Protein AF-0000000072549089 (afdb_homodimer)

Sequence (358 aa):
MPKQRILPHIILGIMGASGQMVTGKQITDYVQRDLGEFWQVAHSQVYPELKRMTKEELITCHAVPGNEKEKQYAMTATGRQILDEWLSIPNEETPQQKNLFSIKMFFIREKDDPRIPGLLQSQIELVTKHLKHLDSRKVELFSTKESIQDNYGHYLILTRAIERNRAQLKWLEDTLAEMMPKQRILPHIILGIMGASGQMVTGKQITDYVQRDLGEFWQVAHSQVYPELKRMTKEELITCHAVPGNEKEKQYAMTATGRQILDEWLSIPNEETPQQKNLFSIKMFFIREKDDPRIPGLLQSQIELVTKHLKHLDSRKVELFSTKESIQDNYGHYLILTRAIERNRAQLKWLEDTLAEM

pLDDT: mean 91.32, std 7.77, range [35.06, 98.12]

Secondary structure (DSSP, 8-state):
------HHHHHHHHHHHH-S-EEHHHHHHHIIIIITTTB---HHHHHHHHHHHHHTTSEEEEEETTEEEEEEEEE-HHHHHHHHHHHHSPPSSPPPPB-HHHHHHHH---TT-THHHHHHHHHHHHHHHHHHHHHHHHHHH-SSHHHHHHTHHHHHHHHHHHHHHHHHHHHHHHHHHH-/------HHHHHHHHHHHH-S-EEHHHHHHHIIIIITTTB---HHHHHHHHHHHHHTTSEEEEEETTEEEEEEEEE-HHHHHHHHHHHHSPPSSPPPPB-HHHHHHHH---TT-TTHHHHHHHHHHHHHHHHHHHHHHHHHH-SSHHHHHHTHHHHHHHHHHHHHHHHHHHHHHHHHHH-

Nearest PDB structures (foldseek):
  5x11-assembly2_E  TM=8.652E-01  e=2.274E-12  Bacillus spizizenii str. W23
  5x11-assembly4_H  TM=8.616E-01  e=2.409E-12  Bacillus spizizenii str. W23
  5x11-assembly1_A  TM=8.626E-01  e=4.548E-12  Bacillus spizizenii str. W23
  5x11-assembly3_D  TM=8.418E-01  e=1.621E-11  Bacillus spizizenii str. W23
  6jyi-assembly1_A  TM=7.990E-01  e=2.216E-08  Bacillus cereus ATCC 14579

InterPro domains:
  IPR005149 Transcription regulator PadR, N-terminal [PF03551] (12-84)
  IPR018309 Transcription regulator PadR, C-terminal [PF10400] (98-178)
  IPR036388 Winged helix-like DNA-binding domain superfamily [G3DSA:1.10.10.10] (2-92)
  IPR036390 Winged helix DNA-binding domain superfamily [SSF46785] (8-178)

Structure (mmCIF, N/CA/C/O backbone):
data_AF-0000000072549089-model_v1
#
loop_
_entity.id
_entity.type
_entity.pdbx_description
1 polymer 'PadR family regulatory protein'
#
loop_
_atom_site.group_PDB
_atom_site.id
_atom_site.type_symbol
_atom_site.label_atom_id
_atom_site.label_alt_id
_atom_site.label_comp_id
_atom_site.label_asym_id
_atom_site.label_entity_id
_atom_site.label_seq_id
_atom_site.pdbx_PDB_ins_code
_atom_site.Cartn_x
_atom_site.Cartn_y
_atom_site.Cartn_z
_atom_site.occupancy
_atom_site.B_iso_or_equiv
_atom_site.auth_seq_id
_atom_site.auth_comp_id
_atom_site.auth_asym_id
_atom_site.auth_atom_id
_atom_site.pdbx_PDB_model_num
ATOM 1 N N . MET A 1 1 ? 2.408 11.062 -18.312 1 35.28 1 MET A N 1
ATOM 2 C CA . MET A 1 1 ? 2.709 12.156 -17.391 1 35.28 1 MET A CA 1
ATOM 3 C C . MET A 1 1 ? 3.623 11.688 -16.266 1 35.28 1 MET A C 1
ATOM 5 O O . MET A 1 1 ? 3.564 10.523 -15.852 1 35.28 1 MET A O 1
ATOM 9 N N . PRO A 1 2 ? 4.762 12.305 -16.203 1 47.75 2 PRO A N 1
ATOM 10 C CA . PRO A 1 2 ? 5.723 11.836 -15.203 1 47.75 2 PRO A CA 1
ATOM 11 C C . PRO A 1 2 ? 5.07 11.547 -13.852 1 47.75 2 PRO A C 1
ATOM 13 O O . PRO A 1 2 ? 4.066 12.172 -13.5 1 47.75 2 PRO A O 1
ATOM 16 N N . LYS A 1 3 ? 5.379 10.461 -13.359 1 58.5 3 LYS A N 1
ATOM 17 C CA . LYS A 1 3 ? 4.812 10.109 -12.055 1 58.5 3 LYS A CA 1
ATOM 18 C C . LYS A 1 3 ? 4.98 11.25 -11.062 1 58.5 3 LYS A C 1
ATOM 20 O O . LYS A 1 3 ? 6.074 11.805 -10.914 1 58.5 3 LYS A O 1
ATOM 25 N N . GLN A 1 4 ? 3.898 11.914 -10.75 1 71.19 4 GLN A N 1
ATOM 26 C CA . GLN A 1 4 ? 3.865 13.102 -9.898 1 71.19 4 GLN A CA 1
ATOM 27 C C . GLN A 1 4 ? 4.574 12.844 -8.57 1 71.19 4 GLN A C 1
ATOM 29 O O . GLN A 1 4 ? 4.402 11.781 -7.961 1 71.19 4 GLN A O 1
ATOM 34 N N . ARG A 1 5 ? 5.66 13.734 -8.344 1 86.69 5 ARG A N 1
ATOM 35 C CA . ARG A 1 5 ? 6.324 13.758 -7.047 1 86.69 5 ARG A CA 1
ATOM 36 C C . ARG A 1 5 ? 5.336 14.109 -5.938 1 86.69 5 ARG A C 1
ATOM 38 O O . ARG A 1 5 ? 4.832 15.234 -5.879 1 86.69 5 ARG A O 1
ATOM 45 N N . ILE A 1 6 ? 5.105 13.195 -5.07 1 92 6 ILE A N 1
ATOM 46 C CA . ILE A 1 6 ? 4.062 13.344 -4.062 1 92 6 ILE A CA 1
ATOM 47 C C . ILE A 1 6 ? 4.633 14.047 -2.832 1 92 6 ILE A C 1
ATOM 49 O O . ILE A 1 6 ? 3.926 14.805 -2.16 1 92 6 ILE A O 1
ATOM 53 N N . LEU A 1 7 ? 5.961 13.922 -2.59 1 94.94 7 LEU A N 1
ATOM 54 C CA . LEU A 1 7 ? 6.57 14.367 -1.34 1 94.94 7 LEU A CA 1
ATOM 55 C C . LEU A 1 7 ? 6.457 15.883 -1.19 1 94.94 7 LEU A C 1
ATOM 57 O O . LEU A 1 7 ? 6.168 16.391 -0.101 1 94.94 7 LEU A O 1
ATOM 61 N N . PRO A 1 8 ? 6.602 16.641 -2.264 1 96.5 8 PRO A N 1
ATOM 62 C CA . PRO A 1 8 ? 6.43 18.078 -2.115 1 96.5 8 PRO A CA 1
ATOM 63 C C . PRO A 1 8 ? 5.031 18.469 -1.637 1 96.5 8 PRO A C 1
ATOM 65 O O . PRO A 1 8 ? 4.879 19.391 -0.833 1 96.5 8 PRO A O 1
ATOM 68 N N . HIS A 1 9 ? 4.062 17.781 -2.111 1 96.12 9 HIS A N 1
ATOM 69 C CA . HIS A 1 9 ? 2.689 18.078 -1.712 1 96.12 9 HIS A CA 1
ATOM 70 C C . HIS A 1 9 ? 2.459 17.734 -0.245 1 96.12 9 HIS A C 1
ATOM 72 O O . HIS A 1 9 ? 1.761 18.453 0.467 1 96.12 9 HIS A O 1
ATOM 78 N N . ILE A 1 10 ? 3.092 16.688 0.168 1 95.19 10 ILE A N 1
ATOM 79 C CA . ILE A 1 10 ? 2.998 16.266 1.562 1 95.19 10 ILE A CA 1
ATOM 80 C C . ILE A 1 10 ? 3.654 17.312 2.461 1 95.19 10 ILE A C 1
ATOM 82 O O . ILE A 1 10 ? 3.068 17.734 3.461 1 95.19 10 ILE A O 1
ATOM 86 N N . ILE A 1 11 ? 4.777 17.719 2.053 1 96.38 11 ILE A N 1
ATOM 87 C CA . ILE A 1 11 ? 5.508 18.719 2.84 1 96.38 11 ILE A CA 1
ATOM 88 C C . ILE A 1 11 ? 4.723 20.016 2.893 1 96.38 11 ILE A C 1
ATOM 90 O O . ILE A 1 11 ? 4.59 20.625 3.957 1 96.38 11 ILE A O 1
ATOM 94 N N . LEU A 1 12 ? 4.203 20.438 1.777 1 96.75 12 LEU A N 1
ATOM 95 C CA . LEU A 1 12 ? 3.373 21.625 1.741 1 96.75 12 LEU A CA 1
ATOM 96 C C . LEU A 1 12 ? 2.148 21.469 2.637 1 96.75 12 LEU A C 1
ATOM 98 O O . LEU A 1 12 ? 1.758 22.406 3.334 1 96.75 12 LEU A O 1
ATOM 102 N N . GLY A 1 13 ? 1.574 20.312 2.562 1 95.25 13 GLY A N 1
ATOM 103 C CA . GLY A 1 13 ? 0.443 20.031 3.434 1 95.25 13 GLY A CA 1
ATOM 104 C C . GLY A 1 13 ? 0.775 20.172 4.906 1 95.25 13 GLY A C 1
ATOM 105 O O . GLY A 1 13 ? -0.001 20.75 5.672 1 95.25 13 GLY A O 1
ATOM 106 N N . ILE A 1 14 ? 1.918 19.656 5.285 1 94.12 14 ILE A N 1
ATOM 107 C CA . ILE A 1 14 ? 2.367 19.734 6.672 1 94.12 14 ILE A CA 1
ATOM 108 C C . ILE A 1 14 ? 2.566 21.188 7.07 1 94.12 14 ILE A C 1
ATOM 110 O O . ILE A 1 14 ? 2.135 21.609 8.148 1 94.12 14 ILE A O 1
ATOM 114 N N . MET A 1 15 ? 3.137 21.938 6.23 1 94.38 15 MET A N 1
ATOM 115 C CA . MET A 1 15 ? 3.357 23.359 6.512 1 94.38 15 MET A CA 1
ATOM 116 C C . MET A 1 15 ? 2.031 24.109 6.625 1 94.38 15 MET A C 1
ATOM 118 O O . MET A 1 15 ? 1.863 24.953 7.504 1 94.38 15 MET A O 1
ATOM 122 N N . GLY A 1 16 ? 1.146 23.766 5.754 1 89.81 16 GLY A N 1
ATOM 123 C CA . GLY A 1 16 ? -0.177 24.375 5.812 1 89.81 16 GLY A CA 1
ATOM 124 C C . GLY A 1 16 ? -0.916 24.062 7.102 1 89.81 16 GLY A C 1
ATOM 125 O O . GLY A 1 16 ? -1.584 24.938 7.664 1 89.81 16 GLY A O 1
ATOM 126 N N . ALA A 1 17 ? -0.752 22.922 7.555 1 85.69 17 ALA A N 1
ATOM 127 C CA . ALA A 1 17 ? -1.424 22.484 8.773 1 85.69 17 ALA A CA 1
ATOM 128 C C . ALA A 1 17 ? -0.792 23.141 10.008 1 85.69 17 ALA A C 1
ATOM 130 O O . ALA A 1 17 ? -1.474 23.375 11.008 1 85.69 17 ALA A O 1
ATOM 131 N N . SER A 1 18 ? 0.452 23.312 9.93 1 83.56 18 SER A N 1
ATOM 132 C CA . SER A 1 18 ? 1.162 23.891 11.055 1 83.56 18 SER A CA 1
ATOM 133 C C . SER A 1 18 ? 0.908 25.391 11.148 1 83.56 18 SER A C 1
ATOM 135 O O . SER A 1 18 ? 0.852 25.953 12.242 1 83.56 18 SER A O 1
ATOM 137 N N . GLY A 1 19 ? 0.733 26.031 10.039 1 77.25 19 GLY A N 1
ATOM 138 C CA . GLY A 1 19 ? 0.436 27.469 9.992 1 77.25 19 GLY A CA 1
ATOM 139 C C . GLY A 1 19 ? 1.624 28.328 10.352 1 77.25 19 GLY A C 1
ATOM 140 O O . GLY A 1 19 ? 1.476 29.547 10.555 1 77.25 19 GLY A O 1
ATOM 141 N N . GLN A 1 20 ? 2.719 27.766 10.641 1 82.38 20 GLN A N 1
ATOM 142 C CA . GLN A 1 20 ? 3.928 28.484 11.023 1 82.38 20 GLN A CA 1
ATOM 143 C C . GLN A 1 20 ? 5.156 27.922 10.312 1 82.38 20 GLN A C 1
ATOM 145 O O . GLN A 1 20 ? 5.043 26.969 9.539 1 82.38 20 GLN A O 1
ATOM 150 N N . MET A 1 21 ? 6.23 28.672 10.547 1 90.12 21 MET A N 1
ATOM 151 C CA . MET A 1 21 ? 7.504 28.125 10.078 1 90.12 21 MET A CA 1
ATOM 152 C C . MET A 1 21 ? 7.84 26.828 10.812 1 90.12 21 MET A C 1
ATOM 154 O O . MET A 1 21 ? 7.574 26.703 12.008 1 90.12 21 MET A O 1
ATOM 158 N N . VAL A 1 22 ? 8.289 25.891 9.984 1 94.31 22 VAL A N 1
ATOM 159 C CA . VAL A 1 22 ? 8.594 24.594 10.57 1 94.31 22 VAL A CA 1
ATOM 160 C C . VAL A 1 22 ? 10.023 24.188 10.203 1 94.31 22 VAL A C 1
ATOM 162 O O . VAL A 1 22 ? 10.516 24.531 9.133 1 94.31 22 VAL A O 1
ATOM 165 N N . THR A 1 23 ? 10.695 23.516 11.133 1 94.38 23 THR A N 1
ATOM 166 C CA . THR A 1 23 ? 12.039 23 10.852 1 94.38 23 THR A CA 1
ATOM 167 C C . THR A 1 23 ? 11.961 21.672 10.109 1 94.38 23 THR A C 1
ATOM 169 O O . THR A 1 23 ? 10.898 21.047 10.055 1 94.38 23 THR A O 1
ATOM 172 N N . GLY A 1 24 ? 13.086 21.281 9.5 1 93.69 24 GLY A N 1
ATOM 173 C CA . GLY A 1 24 ? 13.156 19.969 8.891 1 93.69 24 GLY A CA 1
ATOM 174 C C . GLY A 1 24 ? 12.828 18.844 9.852 1 93.69 24 GLY A C 1
ATOM 175 O O . GLY A 1 24 ? 12.141 17.891 9.484 1 93.69 24 GLY A O 1
ATOM 176 N N . LYS A 1 25 ? 13.289 18.969 11.039 1 93.44 25 LYS A N 1
ATOM 177 C CA . LYS A 1 25 ? 13.031 17.969 12.07 1 93.44 25 LYS A CA 1
ATOM 178 C C . LYS A 1 25 ? 11.539 17.891 12.375 1 93.44 25 LYS A C 1
ATOM 180 O O . LYS A 1 25 ? 10.992 16.781 12.508 1 93.44 25 LYS A O 1
ATOM 185 N N . GLN A 1 26 ? 10.914 18.984 12.516 1 93.44 26 GLN A N 1
ATOM 186 C CA . GLN A 1 26 ? 9.484 19.016 12.789 1 93.44 26 GLN A CA 1
ATOM 187 C C . GLN A 1 26 ? 8.695 18.359 11.664 1 93.44 26 GLN A C 1
ATOM 189 O O . GLN A 1 26 ? 7.73 17.625 11.906 1 93.44 26 GLN A O 1
ATOM 194 N N . ILE A 1 27 ? 9.102 18.625 10.461 1 94.56 27 ILE A N 1
ATOM 195 C CA . ILE A 1 27 ? 8.445 18.031 9.305 1 94.56 27 ILE A CA 1
ATOM 196 C C . ILE A 1 27 ? 8.625 16.516 9.328 1 94.56 27 ILE A C 1
ATOM 198 O O 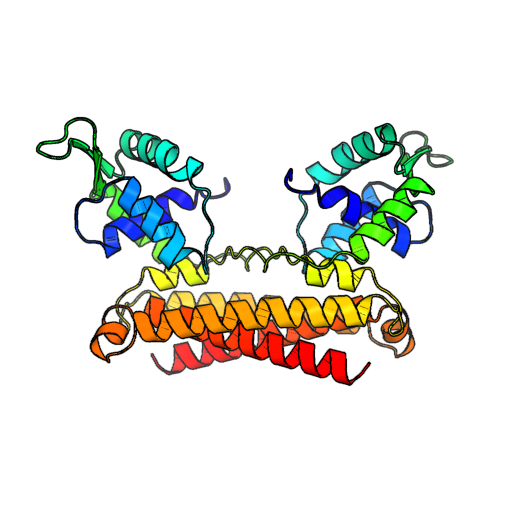. ILE A 1 27 ? 7.66 15.758 9.172 1 94.56 27 ILE A O 1
ATOM 202 N N . THR A 1 28 ? 9.797 16.078 9.586 1 93.88 28 THR A N 1
ATOM 203 C CA . THR A 1 28 ? 10.102 14.656 9.617 1 93.88 28 THR A CA 1
ATOM 204 C C . THR A 1 28 ? 9.32 13.969 10.734 1 93.88 28 THR A C 1
ATOM 206 O O . THR A 1 28 ? 8.766 12.883 10.531 1 93.88 28 THR A O 1
ATOM 209 N N . ASP A 1 29 ? 9.234 14.578 11.875 1 92.25 29 ASP A N 1
ATOM 210 C CA . ASP A 1 29 ? 8.492 14.023 13 1 92.25 29 ASP A CA 1
ATOM 211 C C . ASP A 1 29 ? 7.004 13.914 12.672 1 92.25 29 ASP A C 1
ATOM 213 O O . ASP A 1 29 ? 6.355 12.922 13.023 1 92.25 29 ASP A O 1
ATOM 217 N N . TYR A 1 30 ? 6.527 14.969 12.07 1 90.75 30 TYR A N 1
ATOM 218 C CA . TYR A 1 30 ? 5.117 14.977 11.695 1 90.75 30 TYR A CA 1
ATOM 219 C C . TYR A 1 30 ? 4.805 13.852 10.727 1 90.75 30 TYR A C 1
ATOM 221 O O . TYR A 1 30 ? 3.801 13.148 10.875 1 90.75 30 TYR A O 1
ATOM 229 N N . VAL A 1 31 ? 5.617 13.648 9.758 1 90.94 31 VAL A N 1
ATOM 230 C CA . VAL A 1 31 ? 5.441 12.602 8.758 1 90.94 31 VAL A CA 1
ATOM 231 C C . VAL A 1 31 ? 5.398 11.234 9.438 1 90.94 31 VAL A C 1
ATOM 233 O O . VAL A 1 31 ? 4.492 10.438 9.195 1 90.94 31 VAL A O 1
ATOM 236 N N . GLN A 1 32 ? 6.266 10.977 10.312 1 87.94 32 GLN A N 1
ATOM 237 C CA . GLN A 1 32 ? 6.395 9.664 10.945 1 87.94 32 GLN A CA 1
ATOM 238 C C . GLN A 1 32 ? 5.266 9.422 11.945 1 87.94 32 GLN A C 1
ATOM 240 O O . GLN A 1 32 ? 4.703 8.328 12 1 87.94 32 GLN A O 1
ATOM 245 N N . ARG A 1 33 ? 4.906 10.398 12.609 1 85.5 33 ARG A N 1
ATOM 246 C CA . ARG A 1 33 ? 3.957 10.227 13.711 1 85.5 33 ARG A CA 1
ATOM 247 C C . ARG A 1 33 ? 2.52 10.305 13.203 1 85.5 33 ARG A C 1
ATOM 249 O O . ARG A 1 33 ? 1.679 9.492 13.586 1 85.5 33 ARG A O 1
ATOM 256 N N . ASP A 1 34 ? 2.262 11.281 12.328 1 87.5 34 ASP A N 1
ATOM 257 C CA . ASP A 1 34 ? 0.872 11.594 12 1 87.5 34 ASP A CA 1
ATOM 258 C C . ASP A 1 34 ? 0.48 11 10.648 1 87.5 34 ASP A C 1
ATOM 260 O O . ASP A 1 34 ? -0.664 10.586 10.453 1 87.5 34 ASP A O 1
ATOM 264 N N . LEU A 1 35 ? 1.416 10.953 9.773 1 90.5 35 LEU A N 1
ATOM 265 C CA . LEU A 1 35 ? 1.062 10.539 8.422 1 90.5 35 LEU A CA 1
ATOM 266 C C . LEU A 1 35 ? 1.455 9.086 8.172 1 90.5 35 LEU A C 1
ATOM 268 O O . LEU A 1 35 ? 1.003 8.469 7.207 1 90.5 35 LEU A O 1
ATOM 272 N N . GLY A 1 36 ? 2.258 8.516 9.047 1 87.94 36 GLY A N 1
ATOM 273 C CA . GLY A 1 36 ? 2.852 7.203 8.852 1 87.94 36 GLY A CA 1
ATOM 274 C C . GLY A 1 36 ? 1.823 6.113 8.609 1 87.94 36 GLY A C 1
ATOM 275 O O . GLY A 1 36 ? 2.107 5.121 7.934 1 87.94 36 GLY A O 1
ATOM 276 N N . GLU A 1 37 ? 0.614 6.344 9.086 1 87.62 37 GLU A N 1
ATOM 277 C CA . GLU A 1 37 ? -0.439 5.344 8.938 1 87.62 37 GLU A CA 1
ATOM 278 C C . GLU A 1 37 ? -0.992 5.336 7.512 1 87.62 37 GLU A C 1
ATOM 280 O O . GLU A 1 37 ? -1.617 4.363 7.09 1 87.62 37 GLU A O 1
ATOM 285 N N . PHE A 1 38 ? -0.707 6.457 6.836 1 89.69 38 PHE A N 1
ATOM 286 C CA . PHE A 1 38 ? -1.366 6.605 5.543 1 89.69 38 PHE A CA 1
ATOM 287 C C . PHE A 1 38 ? -0.341 6.727 4.422 1 89.69 38 PHE A C 1
ATOM 289 O O . PHE A 1 38 ? -0.641 6.426 3.264 1 89.69 38 PHE A O 1
ATOM 296 N N . TRP A 1 39 ? 0.786 7.207 4.836 1 88.38 39 TRP A N 1
ATOM 297 C CA . TRP A 1 39 ? 1.856 7.414 3.867 1 88.38 39 TRP A CA 1
ATOM 298 C C . TRP A 1 39 ? 3.223 7.328 4.539 1 88.38 39 TRP A C 1
ATOM 300 O O . TRP A 1 39 ? 3.518 8.086 5.465 1 88.38 39 TRP A O 1
ATOM 310 N N . GLN A 1 40 ? 4.078 6.488 4.027 1 86.19 40 GLN A N 1
ATOM 311 C CA . GLN A 1 40 ? 5.402 6.348 4.625 1 86.19 40 GLN A CA 1
ATOM 312 C C . GLN A 1 40 ? 6.465 7.031 3.773 1 86.19 40 GLN A C 1
ATOM 314 O O . GLN A 1 40 ? 6.477 6.887 2.549 1 86.19 40 GLN A O 1
ATOM 319 N N . VAL A 1 41 ? 7.246 7.855 4.379 1 86.94 41 VAL A N 1
ATOM 320 C CA . VAL A 1 41 ? 8.359 8.555 3.752 1 86.94 41 VAL A CA 1
ATOM 321 C C . VAL A 1 41 ? 9.656 8.227 4.492 1 86.94 41 VAL A C 1
ATOM 323 O O . VAL A 1 41 ? 9.711 8.289 5.723 1 86.94 41 VAL A O 1
ATOM 326 N N . ALA A 1 42 ? 10.625 7.879 3.717 1 85.88 42 ALA A N 1
ATOM 327 C CA . ALA A 1 42 ? 11.922 7.66 4.348 1 85.88 42 ALA A CA 1
ATOM 328 C C . ALA A 1 42 ? 12.477 8.961 4.926 1 85.88 42 ALA A C 1
ATOM 330 O O . ALA A 1 42 ? 12.375 10.016 4.301 1 85.88 42 ALA A O 1
ATOM 331 N N . HIS A 1 43 ? 13.047 8.781 6.07 1 84.69 43 HIS A N 1
ATOM 332 C CA . HIS A 1 43 ? 13.617 9.93 6.762 1 84.69 43 HIS A CA 1
ATOM 333 C C . HIS A 1 43 ? 14.633 10.648 5.883 1 84.69 43 HIS A C 1
ATOM 335 O O . HIS A 1 43 ? 14.648 11.883 5.828 1 84.69 43 HIS A O 1
ATOM 341 N N . SER A 1 44 ? 15.367 9.992 5.164 1 90.25 44 SER A N 1
ATOM 342 C CA . SER A 1 44 ? 16.469 10.531 4.371 1 90.25 44 SER A CA 1
ATOM 343 C C . SER A 1 44 ? 15.945 11.305 3.16 1 90.25 44 SER A C 1
ATOM 345 O O . SER A 1 44 ? 16.703 12.039 2.521 1 90.25 44 SER A O 1
ATOM 347 N N . GLN A 1 45 ? 14.688 11.195 2.875 1 94 45 GLN A N 1
ATOM 348 C CA . GLN A 1 45 ? 14.148 11.773 1.647 1 94 45 GLN A CA 1
ATOM 349 C C . GLN A 1 45 ? 13.641 13.195 1.885 1 94 45 GLN A C 1
ATOM 351 O O . GLN A 1 45 ? 13.461 13.961 0.936 1 94 45 GLN A O 1
ATOM 356 N N . VAL A 1 46 ? 13.406 13.625 3.115 1 95.12 46 VAL A N 1
ATOM 357 C CA . VAL A 1 46 ? 12.734 14.883 3.428 1 95.12 46 VAL A CA 1
ATOM 358 C C . VAL A 1 46 ? 13.68 16.047 3.15 1 95.12 46 VAL A C 1
ATOM 360 O O . VAL A 1 46 ? 13.297 17.016 2.494 1 95.12 46 VAL A O 1
ATOM 363 N N . TYR A 1 47 ? 14.875 15.922 3.492 1 95.12 47 TYR A N 1
ATOM 364 C CA . TYR A 1 47 ? 15.781 17.062 3.434 1 95.12 47 TYR A CA 1
ATOM 365 C C . TYR A 1 47 ? 16.172 17.375 1.993 1 95.12 47 TYR A C 1
ATOM 367 O O . TYR A 1 47 ? 16.172 18.531 1.579 1 95.12 47 TYR A O 1
ATOM 375 N N . PRO A 1 48 ? 16.562 16.359 1.234 1 96.81 48 PRO A N 1
ATOM 376 C CA . PRO A 1 48 ? 16.812 16.656 -0.181 1 96.81 48 PRO A CA 1
ATOM 377 C C . PRO A 1 48 ? 15.594 17.281 -0.867 1 96.81 48 PRO A C 1
ATOM 379 O O . PRO A 1 48 ? 15.75 18.156 -1.72 1 96.81 48 PRO A O 1
ATOM 382 N N . GLU A 1 49 ? 14.445 16.875 -0.468 1 97.31 49 GLU A N 1
ATOM 383 C CA . GLU A 1 49 ? 13.242 17.453 -1.061 1 97.31 49 GLU A CA 1
ATOM 384 C C . GLU A 1 49 ? 13.055 18.906 -0.641 1 97.31 49 GLU A C 1
ATOM 386 O O . GLU A 1 49 ? 12.656 19.75 -1.45 1 97.31 49 GLU A O 1
ATOM 391 N N . LEU A 1 50 ? 13.367 19.156 0.594 1 96.94 50 LEU A N 1
ATOM 392 C CA . LEU A 1 50 ? 13.281 20.531 1.07 1 96.94 50 LEU A CA 1
ATOM 393 C C . LEU A 1 50 ? 14.227 21.438 0.285 1 96.94 50 LEU A C 1
ATOM 395 O O . LEU A 1 50 ? 13.852 22.547 -0.08 1 96.94 50 LEU A O 1
ATOM 399 N N . LYS A 1 51 ? 15.383 20.953 0.062 1 97 51 LYS A N 1
ATOM 400 C CA . LYS A 1 51 ? 16.359 21.719 -0.725 1 97 51 LYS A CA 1
ATOM 401 C C . LYS A 1 51 ? 15.836 21.984 -2.135 1 97 51 LYS A C 1
ATOM 403 O O . LYS A 1 51 ? 15.922 23.109 -2.635 1 97 51 LYS A O 1
ATOM 408 N N . ARG A 1 52 ? 15.312 20.953 -2.742 1 97.69 52 ARG A N 1
ATOM 409 C CA . ARG A 1 52 ? 14.766 21.078 -4.09 1 97.69 52 ARG A CA 1
ATOM 410 C C . ARG A 1 52 ? 13.602 22.062 -4.125 1 97.69 52 ARG A C 1
ATOM 412 O O . ARG A 1 52 ? 13.523 22.906 -5.012 1 97.69 52 ARG A O 1
ATOM 419 N N . MET A 1 53 ? 12.742 21.969 -3.182 1 97.94 53 MET A N 1
ATOM 420 C CA . MET A 1 53 ? 11.555 22.828 -3.113 1 97.94 53 MET A CA 1
ATOM 421 C C . MET A 1 53 ? 11.945 24.281 -2.916 1 97.94 53 MET A C 1
ATOM 423 O O . MET A 1 53 ? 11.273 25.188 -3.418 1 97.94 53 MET A O 1
ATOM 427 N N . THR A 1 54 ? 12.984 24.516 -2.146 1 97.88 54 THR A N 1
ATOM 428 C CA . THR A 1 54 ? 13.492 25.859 -1.95 1 97.88 54 THR A CA 1
ATOM 429 C C . THR A 1 54 ? 14.016 26.438 -3.264 1 97.88 54 THR A C 1
ATOM 431 O O . THR A 1 54 ? 13.719 27.594 -3.602 1 97.88 54 THR A O 1
ATOM 434 N N . LYS A 1 55 ? 14.711 25.578 -3.961 1 97.81 55 LYS A N 1
ATOM 435 C CA . LYS A 1 55 ? 15.227 26 -5.262 1 97.81 55 LYS A CA 1
ATOM 436 C C . LYS A 1 55 ? 14.086 26.297 -6.23 1 97.81 55 LYS A C 1
ATOM 438 O O . LYS A 1 55 ? 14.18 27.234 -7.035 1 97.81 55 LYS A O 1
ATOM 443 N N . GLU A 1 56 ? 13.023 25.531 -6.133 1 97.5 56 GLU A N 1
ATOM 444 C CA . GLU A 1 56 ? 11.859 25.703 -7 1 97.5 56 GLU A CA 1
ATOM 445 C C . GLU A 1 56 ? 10.961 26.828 -6.508 1 97.5 56 GLU A C 1
ATOM 447 O O . GLU A 1 56 ? 9.914 27.094 -7.098 1 97.5 56 GLU A O 1
ATOM 452 N N . GLU A 1 57 ? 11.273 27.438 -5.355 1 97.75 57 GLU A N 1
ATOM 453 C CA . GLU A 1 57 ? 10.609 28.594 -4.766 1 97.75 57 GLU A CA 1
ATOM 454 C C . GLU A 1 57 ? 9.203 28.234 -4.285 1 97.75 57 GLU A C 1
ATOM 456 O O . GLU A 1 57 ? 8.305 29.078 -4.32 1 97.75 57 GLU A O 1
ATOM 461 N N . LEU A 1 58 ? 9.016 27 -3.943 1 97.62 58 LEU A N 1
ATOM 462 C CA . LEU A 1 58 ? 7.758 26.578 -3.34 1 97.62 58 LEU A CA 1
ATOM 463 C C . LEU A 1 58 ? 7.727 26.922 -1.854 1 97.62 58 LEU A C 1
ATOM 465 O O . LEU A 1 58 ? 6.652 27.094 -1.277 1 97.62 58 LEU A O 1
ATOM 469 N N . ILE A 1 59 ? 8.938 26.938 -1.283 1 98.06 59 ILE A N 1
ATOM 470 C CA . ILE A 1 59 ? 9.109 27.281 0.124 1 98.06 59 ILE A CA 1
ATOM 471 C C . ILE A 1 59 ? 10.312 28.203 0.284 1 98.06 59 ILE A C 1
ATOM 473 O O . ILE A 1 59 ? 11.148 28.312 -0.621 1 98.06 59 ILE A O 1
ATOM 477 N N . THR A 1 60 ? 10.352 28.922 1.391 1 97.19 60 THR A N 1
ATOM 478 C CA . THR A 1 60 ? 11.508 29.734 1.757 1 97.19 60 THR A CA 1
A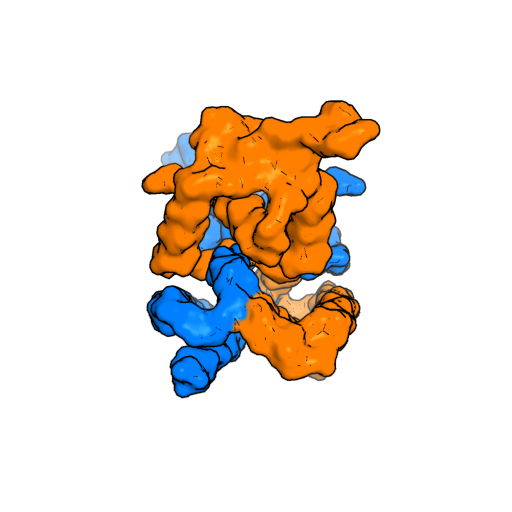TOM 479 C C . THR A 1 60 ? 12.273 29.078 2.906 1 97.19 60 THR A C 1
ATOM 481 O O . THR A 1 60 ? 11.703 28.328 3.697 1 97.19 60 THR A O 1
ATOM 484 N N . CYS A 1 61 ? 13.516 29.266 2.924 1 96.19 61 CYS A N 1
ATOM 485 C CA . CYS A 1 61 ? 14.398 28.719 3.951 1 96.19 61 CYS A CA 1
ATOM 486 C C . CYS A 1 61 ? 15.102 29.844 4.711 1 96.19 61 CYS A C 1
ATOM 488 O O . CYS A 1 61 ? 15.68 30.75 4.105 1 96.19 61 CYS A O 1
ATOM 490 N N . HIS A 1 62 ? 14.961 29.781 5.996 1 94.31 62 HIS A N 1
ATOM 491 C CA . HIS A 1 62 ? 15.57 30.797 6.859 1 94.31 62 HIS A CA 1
ATOM 492 C C . HIS A 1 62 ? 16.312 30.141 8.023 1 94.31 62 HIS A C 1
ATOM 494 O O . HIS A 1 62 ? 15.969 29.031 8.445 1 94.31 62 HIS A O 1
ATOM 500 N N . ALA A 1 63 ? 17.312 30.844 8.5 1 91.81 63 ALA A N 1
ATOM 501 C CA . ALA A 1 63 ? 17.984 30.375 9.719 1 91.81 63 ALA A CA 1
ATOM 502 C C . ALA A 1 63 ? 17.109 30.609 10.945 1 91.81 63 ALA A C 1
ATOM 504 O O . ALA A 1 63 ? 16.406 31.625 11.031 1 91.81 63 ALA A O 1
ATOM 505 N N . VAL A 1 64 ? 17.156 29.625 11.844 1 87.31 64 VAL A N 1
ATOM 506 C CA . VAL A 1 64 ? 16.438 29.797 13.102 1 87.31 64 VAL A CA 1
ATOM 507 C C . VAL A 1 64 ? 17.125 30.859 13.961 1 87.31 64 VAL A C 1
ATOM 509 O O . VAL A 1 64 ? 18.344 30.812 14.133 1 87.31 64 VAL A O 1
ATOM 512 N N . PRO A 1 65 ? 16.312 31.797 14.398 1 85.25 65 PRO A N 1
ATOM 513 C CA . PRO A 1 65 ? 16.953 32.812 15.266 1 85.25 65 PRO A CA 1
ATOM 514 C C . PRO A 1 65 ? 17.688 32.188 16.438 1 85.25 65 PRO A C 1
ATOM 516 O O . PRO A 1 65 ? 17.109 31.359 17.172 1 85.25 65 PRO A O 1
ATOM 519 N N . GLY A 1 66 ? 18.969 32.5 16.641 1 88.75 66 GLY A N 1
ATOM 520 C CA . GLY A 1 66 ? 19.766 32 17.766 1 88.75 66 GLY A CA 1
ATOM 521 C C . GLY A 1 66 ? 20.469 30.703 17.453 1 88.75 66 GLY A C 1
ATOM 522 O O . GLY A 1 66 ? 21.281 30.219 18.266 1 88.75 66 GLY A O 1
ATOM 523 N N . ASN A 1 67 ? 20.031 30.094 16.422 1 86.06 67 ASN A N 1
ATOM 524 C CA . ASN A 1 67 ? 20.688 28.875 15.945 1 86.06 67 ASN A CA 1
ATOM 525 C C . ASN A 1 67 ? 20.859 28.891 14.43 1 86.06 67 ASN A C 1
ATOM 527 O O . ASN A 1 67 ? 20.031 28.344 13.703 1 86.06 67 ASN A O 1
ATOM 531 N N . GLU A 1 68 ? 22 29.375 14.023 1 82.69 68 GLU A N 1
ATOM 532 C CA . GLU A 1 68 ? 22.219 29.594 12.594 1 82.69 68 GLU A CA 1
ATOM 533 C C . GLU A 1 68 ? 22.344 28.281 11.836 1 82.69 68 GLU A C 1
ATOM 535 O O . GLU A 1 68 ? 22.125 28.234 10.625 1 82.69 68 GLU A O 1
ATOM 540 N N . LYS A 1 69 ? 22.547 27.266 12.508 1 87.06 69 LYS A N 1
ATOM 541 C CA . LYS A 1 69 ? 22.75 25.984 11.859 1 87.06 69 LYS A CA 1
ATOM 542 C C . LYS A 1 69 ? 21.422 25.297 11.555 1 87.06 69 LYS A C 1
ATOM 544 O O . LYS A 1 69 ? 21.312 24.484 10.633 1 87.06 69 LYS A O 1
ATOM 549 N N . GLU A 1 70 ? 20.422 25.75 12.383 1 89.75 70 GLU A N 1
ATOM 550 C CA . GLU A 1 70 ? 19.109 25.156 12.164 1 89.75 70 GLU A CA 1
ATOM 551 C C . GLU A 1 70 ? 18.281 25.984 11.188 1 89.75 70 GLU A C 1
ATOM 553 O O . GLU A 1 70 ? 18.297 27.219 11.242 1 89.75 70 GLU A O 1
ATOM 558 N N . LYS A 1 71 ? 17.656 25.281 10.25 1 94.06 71 LYS A N 1
ATOM 559 C CA . LYS A 1 71 ? 16.859 25.953 9.227 1 94.06 71 LYS A CA 1
ATOM 560 C C . LYS A 1 71 ? 15.367 25.797 9.484 1 94.06 71 LYS A C 1
ATOM 562 O O . LYS A 1 71 ? 14.93 24.781 10.031 1 94.06 71 LYS A O 1
ATOM 567 N N . GLN A 1 72 ? 14.672 26.797 9.164 1 96.06 72 GLN A N 1
ATOM 568 C CA . GLN A 1 72 ? 13.211 26.766 9.18 1 96.06 72 GLN A CA 1
ATOM 569 C C . GLN A 1 72 ? 12.641 27.141 7.816 1 96.06 72 GLN A C 1
ATOM 571 O O . GLN A 1 72 ? 13.281 27.859 7.043 1 96.06 72 GLN A O 1
ATOM 576 N N . TYR A 1 73 ? 11.422 26.672 7.613 1 97.19 73 TYR A N 1
ATOM 577 C CA . TYR A 1 73 ? 10.836 26.797 6.281 1 97.19 73 TYR A CA 1
ATOM 578 C C . TYR A 1 73 ? 9.422 27.359 6.355 1 97.19 73 TYR A C 1
ATOM 580 O O . TYR A 1 73 ? 8.703 27.125 7.328 1 97.19 73 TYR A O 1
ATOM 588 N N . ALA A 1 74 ? 9.109 28.125 5.32 1 95.88 74 ALA A N 1
ATOM 589 C CA . ALA A 1 74 ? 7.762 28.656 5.168 1 95.88 74 ALA A CA 1
ATOM 590 C C . ALA A 1 74 ? 7.254 28.453 3.742 1 95.88 74 ALA A C 1
ATOM 592 O O . ALA A 1 74 ? 8.016 28.578 2.781 1 95.88 74 ALA A O 1
ATOM 593 N N . MET A 1 75 ? 5.988 28.172 3.68 1 96.5 75 MET A N 1
ATOM 594 C CA . MET A 1 75 ? 5.359 28 2.373 1 96.5 75 MET A CA 1
ATOM 595 C C . MET A 1 75 ? 5.188 29.328 1.663 1 96.5 75 MET A C 1
ATOM 597 O O . MET A 1 75 ? 4.797 30.328 2.283 1 96.5 75 MET A O 1
ATOM 601 N N . THR A 1 76 ? 5.488 29.391 0.354 1 97.12 76 THR A N 1
ATOM 602 C CA . THR A 1 76 ? 5.258 30.578 -0.451 1 97.12 76 THR A CA 1
ATOM 603 C C . THR A 1 76 ? 3.846 30.594 -1.024 1 97.12 76 THR A C 1
ATOM 605 O O . THR A 1 76 ? 3.094 29.625 -0.845 1 97.12 76 THR A O 1
ATOM 608 N N . ALA A 1 77 ? 3.492 31.719 -1.711 1 96.75 77 ALA A N 1
ATOM 609 C CA . ALA A 1 77 ? 2.209 31.797 -2.402 1 96.75 77 ALA A CA 1
ATOM 610 C C . ALA A 1 77 ? 2.109 30.734 -3.498 1 96.75 77 ALA A C 1
ATOM 612 O O . ALA A 1 77 ? 1.047 30.141 -3.705 1 96.75 77 ALA A O 1
ATOM 613 N N . THR A 1 78 ? 3.201 30.547 -4.129 1 97.44 78 THR A N 1
ATOM 614 C CA . THR A 1 78 ? 3.246 29.516 -5.168 1 97.44 78 THR A CA 1
ATOM 615 C C . THR A 1 78 ? 3.027 28.141 -4.574 1 97.44 78 THR A C 1
ATOM 617 O O . THR A 1 78 ? 2.275 27.328 -5.125 1 97.44 78 THR A O 1
ATOM 620 N N . GLY A 1 79 ? 3.701 27.812 -3.449 1 97.19 79 GLY A N 1
ATOM 621 C CA . GLY A 1 79 ? 3.494 26.547 -2.756 1 97.19 79 GLY A CA 1
ATOM 622 C C . GLY A 1 79 ? 2.049 26.312 -2.363 1 97.19 79 GLY A C 1
ATOM 623 O O . GLY A 1 79 ? 1.529 25.203 -2.518 1 97.19 79 GLY A O 1
ATOM 624 N N . ARG A 1 80 ? 1.441 27.391 -1.927 1 96.06 80 ARG A N 1
ATOM 625 C CA . ARG A 1 80 ? 0.042 27.297 -1.522 1 96.06 80 ARG A CA 1
ATOM 626 C C . ARG A 1 80 ? -0.854 26.969 -2.713 1 96.06 80 ARG A C 1
ATOM 628 O O . ARG A 1 80 ? -1.751 26.141 -2.611 1 96.06 80 ARG A O 1
ATOM 635 N N . GLN A 1 81 ? -0.581 27.594 -3.811 1 96.56 81 GLN A N 1
ATOM 636 C CA . GLN A 1 81 ? -1.364 27.344 -5.016 1 96.56 81 GLN A CA 1
ATOM 637 C C . GLN A 1 81 ? -1.23 25.891 -5.473 1 96.56 81 GLN A C 1
ATOM 639 O O . GLN A 1 81 ? -2.225 25.25 -5.824 1 96.56 81 GLN A O 1
ATOM 644 N N . ILE A 1 82 ? -0.076 25.422 -5.391 1 95.88 82 ILE A N 1
ATOM 645 C CA . ILE A 1 82 ? 0.204 24.062 -5.816 1 95.88 82 ILE A CA 1
ATOM 646 C C . ILE A 1 82 ? -0.498 23.078 -4.883 1 95.88 82 ILE A C 1
ATOM 648 O O . ILE A 1 82 ? -1.098 22.094 -5.34 1 95.88 82 ILE A O 1
ATOM 652 N N . LEU A 1 83 ? -0.423 23.328 -3.627 1 94.94 83 LEU A N 1
ATOM 653 C CA . LEU A 1 83 ? -1.089 22.469 -2.652 1 94.94 83 LEU A CA 1
ATOM 654 C C . LEU A 1 83 ? -2.596 22.453 -2.893 1 94.94 83 LEU A C 1
ATOM 656 O O . LEU A 1 83 ? -3.201 21.375 -2.934 1 94.94 83 LEU A O 1
ATOM 660 N N . ASP A 1 84 ? -3.158 23.625 -3.074 1 93.75 84 ASP A 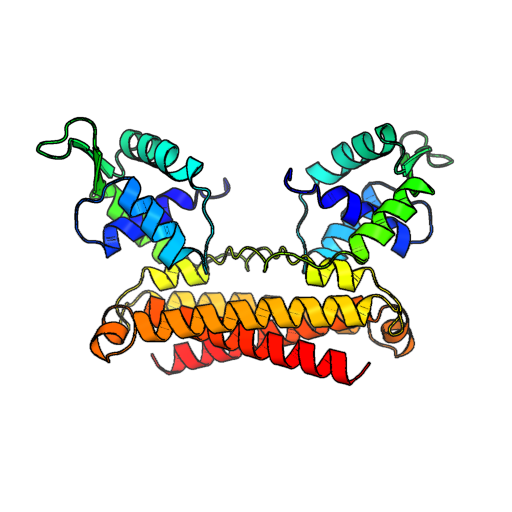N 1
ATOM 661 C CA . ASP A 1 84 ? -4.602 23.734 -3.271 1 93.75 84 ASP A CA 1
ATOM 662 C C . ASP A 1 84 ? -5.039 23 -4.539 1 93.75 84 ASP A C 1
ATOM 664 O O . ASP A 1 84 ? -6.051 22.297 -4.535 1 93.75 84 ASP A O 1
ATOM 668 N N . GLU A 1 85 ? -4.262 23.172 -5.551 1 93.94 85 GLU A N 1
ATOM 669 C CA . GLU A 1 85 ? -4.555 22.469 -6.801 1 93.94 85 GLU A CA 1
ATOM 670 C C . GLU A 1 85 ? -4.477 20.953 -6.625 1 93.94 85 GLU A C 1
ATOM 672 O O . GLU A 1 85 ? -5.352 20.234 -7.098 1 93.94 85 GLU A O 1
ATOM 677 N N . TRP A 1 86 ? -3.475 20.516 -5.973 1 94.06 86 TRP A N 1
ATOM 678 C CA . TRP A 1 86 ? -3.262 19.078 -5.762 1 94.06 86 TRP A CA 1
ATOM 679 C C . TRP A 1 86 ? -4.406 18.469 -4.957 1 94.06 86 TRP A C 1
ATOM 681 O O . TRP A 1 86 ? -4.875 17.375 -5.266 1 94.06 86 TRP A O 1
ATOM 691 N N . LEU A 1 87 ? -4.867 19.188 -3.951 1 93.12 87 LEU A N 1
ATOM 692 C CA . LEU A 1 87 ? -5.93 18.703 -3.08 1 93.12 87 LEU A CA 1
ATOM 693 C C . LEU A 1 87 ? -7.258 18.641 -3.828 1 93.12 87 LEU A C 1
ATOM 695 O O . LEU A 1 87 ? -8.164 17.906 -3.418 1 93.12 87 LEU A O 1
ATOM 699 N N . SER A 1 88 ? -7.352 19.328 -4.926 1 90.62 88 SER A N 1
ATOM 700 C CA . SER A 1 88 ? -8.617 19.391 -5.66 1 90.62 88 SER A CA 1
ATOM 701 C C . SER A 1 88 ? -8.656 18.359 -6.781 1 90.62 88 SER A C 1
ATOM 703 O O . SER A 1 88 ? -9.727 18.078 -7.332 1 90.62 88 SER A O 1
ATOM 705 N N . ILE A 1 89 ? -7.562 17.828 -7.148 1 89.31 89 ILE A N 1
ATOM 706 C CA . ILE A 1 89 ? -7.484 16.875 -8.258 1 89.31 89 ILE A CA 1
ATOM 707 C C . ILE A 1 89 ? -7.812 15.477 -7.754 1 89.31 89 ILE A C 1
ATOM 709 O O . ILE A 1 89 ? -7.133 14.953 -6.867 1 89.31 89 ILE A O 1
ATOM 713 N N . PRO A 1 90 ? -8.805 14.883 -8.289 1 87.75 90 PRO A N 1
ATOM 714 C CA . PRO A 1 90 ? -9.133 13.508 -7.898 1 87.75 90 PRO A CA 1
ATOM 715 C C . PRO A 1 90 ? -8.031 12.516 -8.242 1 87.75 90 PRO A C 1
ATOM 717 O O . PRO A 1 90 ? -7.262 12.742 -9.18 1 87.75 90 PRO A O 1
ATOM 720 N N . ASN A 1 91 ? -7.977 11.445 -7.414 1 88.31 91 ASN A N 1
ATOM 721 C CA . ASN A 1 91 ? -7.02 10.383 -7.715 1 88.31 91 ASN A CA 1
ATOM 722 C C . ASN A 1 91 ? -7.418 9.609 -8.969 1 88.31 91 ASN A C 1
ATOM 724 O O . ASN A 1 91 ? -8.602 9.492 -9.281 1 88.31 91 ASN A O 1
ATOM 728 N N . GLU A 1 92 ? -6.434 9.07 -9.625 1 84.75 92 GLU A N 1
ATOM 729 C CA . GLU A 1 92 ? -6.703 8.367 -10.875 1 84.75 92 GLU A CA 1
ATOM 730 C C . GLU A 1 92 ? -6.711 6.855 -10.672 1 84.75 92 GLU A C 1
ATOM 732 O O . GLU A 1 92 ? -7.25 6.117 -11.5 1 84.75 92 GLU A O 1
ATOM 737 N N . GLU A 1 93 ? -6.125 6.445 -9.617 1 82.88 93 GLU A N 1
ATOM 738 C CA . GLU A 1 93 ? -6.023 5.008 -9.383 1 82.88 93 GLU A CA 1
ATOM 739 C C . GLU A 1 93 ? -6.129 4.684 -7.895 1 82.88 93 GLU A C 1
ATOM 741 O O . GLU A 1 93 ? -5.875 5.547 -7.047 1 82.88 93 GLU A O 1
ATOM 746 N N . THR A 1 94 ? -6.535 3.463 -7.664 1 79.94 94 THR A N 1
ATOM 747 C CA . THR A 1 94 ? -6.512 2.98 -6.289 1 79.94 94 THR A CA 1
ATOM 748 C C . THR A 1 94 ? -5.078 2.734 -5.824 1 79.94 94 THR A C 1
ATOM 750 O O . THR A 1 94 ? -4.168 2.596 -6.648 1 79.94 94 THR A O 1
ATOM 753 N N . PRO A 1 95 ? -4.934 2.719 -4.559 1 76.25 95 PRO A N 1
ATOM 754 C CA . PRO A 1 95 ? -3.578 2.527 -4.039 1 76.25 95 PRO A CA 1
ATOM 755 C C . PRO A 1 95 ? -2.945 1.22 -4.512 1 76.25 95 PRO A C 1
ATOM 757 O O . PRO A 1 95 ? -3.646 0.221 -4.691 1 76.25 95 PRO A O 1
ATOM 760 N N . GLN A 1 96 ? -1.65 1.347 -4.758 1 73.88 96 GLN A N 1
ATOM 761 C CA . GLN A 1 96 ? -0.877 0.148 -5.062 1 73.88 96 GLN A CA 1
ATOM 762 C C . GLN A 1 96 ? -0.788 -0.773 -3.85 1 73.88 96 GLN A C 1
ATOM 764 O O . GLN A 1 96 ? -0.517 -0.318 -2.738 1 73.88 96 GLN A O 1
ATOM 769 N N . GLN A 1 97 ? -1.113 -1.983 -4.148 1 7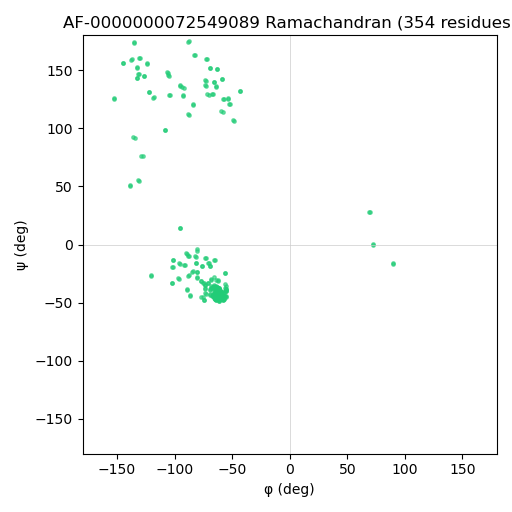5.62 97 GLN A N 1
ATOM 770 C CA . GLN A 1 97 ? -1.117 -2.941 -3.047 1 75.62 97 GLN A CA 1
ATOM 771 C C . GLN A 1 97 ? 0.23 -3.65 -2.928 1 75.62 97 GLN A C 1
ATOM 773 O O . GLN A 1 97 ? 0.829 -4.027 -3.938 1 75.62 97 GLN A O 1
ATOM 778 N N . LYS A 1 98 ? 0.85 -3.68 -1.783 1 83.56 98 LYS A N 1
ATOM 779 C CA . LYS A 1 98 ? 2.01 -4.484 -1.412 1 83.56 98 LYS A CA 1
ATOM 780 C C . LYS A 1 98 ? 1.751 -5.262 -0.124 1 83.56 98 LYS A C 1
ATOM 782 O O . LYS A 1 98 ? 2.24 -4.887 0.943 1 83.56 98 LYS A O 1
ATOM 787 N N . ASN A 1 99 ? 1.012 -6.262 -0.26 1 89.88 99 ASN A N 1
ATOM 788 C CA . ASN A 1 99 ? 0.58 -7.055 0.886 1 89.88 99 ASN A CA 1
ATOM 789 C C . ASN A 1 99 ? 1.276 -8.414 0.922 1 89.88 99 ASN A C 1
ATOM 791 O O . ASN A 1 99 ? 0.837 -9.359 0.266 1 89.88 99 ASN A O 1
ATOM 795 N N . LEU A 1 100 ? 2.318 -8.5 1.726 1 91.12 100 LEU A N 1
ATOM 796 C CA . LEU A 1 100 ? 3.127 -9.711 1.795 1 91.12 100 LEU A CA 1
ATOM 797 C C . LEU A 1 100 ? 2.297 -10.891 2.291 1 91.12 100 LEU A C 1
ATOM 799 O O . LEU A 1 100 ? 2.475 -12.016 1.825 1 91.12 100 LEU A O 1
ATOM 803 N N . PHE A 1 101 ? 1.456 -10.68 3.232 1 92.94 101 PHE A N 1
ATOM 804 C CA . PHE A 1 101 ? 0.599 -11.75 3.742 1 92.94 101 PHE A CA 1
ATOM 805 C C . PHE A 1 101 ? -0.246 -12.344 2.623 1 92.94 101 PHE A C 1
ATOM 807 O O . PHE A 1 101 ? -0.304 -13.562 2.467 1 92.94 101 PHE A O 1
ATOM 814 N N . SER A 1 102 ? -0.863 -11.5 1.853 1 93 102 SER A N 1
ATOM 815 C CA . SER A 1 102 ? -1.729 -11.945 0.768 1 93 102 SER A CA 1
ATOM 816 C C . SER A 1 102 ? -0.945 -12.734 -0.274 1 93 102 SER A C 1
ATOM 818 O O . SER A 1 102 ? -1.423 -13.758 -0.776 1 93 102 SER A O 1
ATOM 820 N N . ILE A 1 103 ? 0.244 -12.297 -0.548 1 92.69 103 ILE A N 1
ATOM 821 C CA . ILE A 1 103 ? 1.039 -12.961 -1.574 1 92.69 103 ILE A CA 1
ATOM 822 C C . ILE A 1 103 ? 1.453 -14.344 -1.086 1 92.69 103 ILE A C 1
ATOM 824 O O . ILE A 1 103 ? 1.453 -15.305 -1.858 1 92.69 103 ILE A O 1
ATOM 828 N N . LYS A 1 104 ? 1.861 -14.438 0.15 1 93.44 104 LYS A N 1
ATOM 829 C CA . LYS A 1 104 ? 2.217 -15.742 0.702 1 93.44 104 LYS A CA 1
ATOM 830 C C . LYS A 1 104 ? 1.022 -16.688 0.685 1 93.44 104 LYS A C 1
ATOM 832 O O . LYS A 1 104 ? 1.147 -17.844 0.278 1 93.44 104 LYS A O 1
ATOM 837 N N . MET A 1 105 ? -0.119 -16.203 1.059 1 92.75 105 MET A N 1
ATOM 838 C CA . MET A 1 105 ? -1.331 -17.016 1.022 1 92.75 105 MET A CA 1
ATOM 839 C C . MET A 1 105 ? -1.662 -17.422 -0.406 1 92.75 105 MET A C 1
ATOM 841 O O . MET A 1 105 ? -2.092 -18.562 -0.64 1 92.75 105 MET A O 1
ATOM 845 N N . PHE A 1 106 ? -1.441 -16.562 -1.327 1 93.38 106 PHE A N 1
ATOM 846 C CA . PHE A 1 106 ? -1.71 -16.812 -2.738 1 93.38 106 PHE A CA 1
ATOM 847 C C . PHE A 1 106 ? -0.98 -18.062 -3.211 1 93.38 106 PHE A C 1
ATOM 849 O O . PHE A 1 106 ? -1.539 -18.875 -3.957 1 93.38 106 PHE A O 1
ATOM 856 N N . PHE A 1 107 ? 0.208 -18.25 -2.73 1 92.75 107 PHE A N 1
ATOM 857 C CA . PHE A 1 107 ? 1.046 -19.328 -3.24 1 92.75 107 PHE A CA 1
ATOM 858 C C . PHE A 1 107 ? 0.818 -20.609 -2.447 1 92.75 107 PHE A C 1
ATOM 860 O O . PHE A 1 107 ? 1.367 -21.656 -2.785 1 92.75 107 PHE A O 1
ATOM 867 N N . ILE A 1 108 ? 0.071 -20.516 -1.405 1 87.69 108 ILE A N 1
ATOM 868 C CA . ILE A 1 108 ? -0.314 -21.719 -0.674 1 87.69 108 ILE A CA 1
ATOM 869 C C . ILE A 1 108 ? -1.595 -22.297 -1.271 1 87.69 108 ILE A C 1
ATOM 871 O O . ILE A 1 108 ? -2.662 -21.688 -1.182 1 87.69 108 ILE A O 1
ATOM 875 N N . ARG A 1 109 ? -1.587 -23.391 -1.875 1 82.56 109 ARG A N 1
ATOM 876 C CA . ARG A 1 109 ? -2.66 -23.922 -2.711 1 82.56 109 ARG A CA 1
ATOM 877 C C . ARG A 1 109 ? -3.645 -24.734 -1.886 1 82.56 109 ARG A C 1
ATOM 879 O O . ARG A 1 109 ? -4.859 -24.641 -2.078 1 82.56 109 ARG A O 1
ATOM 886 N N . GLU A 1 110 ? -3.141 -25.5 -0.934 1 84.69 110 GLU A N 1
ATOM 887 C CA . GLU A 1 110 ? -3.994 -26.453 -0.231 1 84.69 110 GLU A CA 1
ATOM 888 C C . GLU A 1 110 ? -4.52 -25.859 1.074 1 84.69 110 GLU A C 1
ATOM 890 O O . GLU A 1 110 ? -3.764 -25.266 1.844 1 84.69 110 GLU A O 1
ATOM 895 N N . LYS A 1 111 ? -5.746 -26.078 1.308 1 85.31 111 LYS A N 1
ATOM 896 C CA . LYS A 1 111 ? -6.395 -25.578 2.516 1 85.31 111 LYS A CA 1
ATOM 897 C C . LYS A 1 111 ? -5.762 -26.172 3.77 1 85.31 111 LYS A C 1
ATOM 899 O O . LYS A 1 111 ? -5.707 -25.531 4.812 1 85.31 111 LYS A O 1
ATOM 904 N N . ASP A 1 112 ? -5.277 -27.406 3.594 1 86.94 112 ASP A N 1
ATOM 905 C CA . ASP A 1 112 ? -4.758 -28.094 4.766 1 86.94 112 ASP A CA 1
ATOM 906 C C . ASP A 1 112 ? -3.248 -27.922 4.891 1 86.94 112 ASP A C 1
ATOM 908 O O . ASP A 1 112 ? -2.596 -28.625 5.668 1 86.94 112 ASP A O 1
ATOM 912 N N . ASP A 1 113 ? -2.713 -27 4.16 1 89.81 113 ASP A N 1
ATOM 913 C CA . ASP A 1 113 ? -1.286 -26.719 4.281 1 89.81 113 ASP A CA 1
ATOM 914 C C . ASP A 1 113 ? -0.916 -26.359 5.715 1 89.81 113 ASP A C 1
ATOM 916 O O . ASP A 1 113 ? -1.533 -25.484 6.32 1 89.81 113 ASP A O 1
ATOM 920 N N . PRO A 1 114 ? 0.031 -27.062 6.258 1 90.62 114 PRO A N 1
ATOM 921 C CA . PRO A 1 114 ? 0.368 -26.891 7.676 1 90.62 114 PRO A CA 1
ATOM 922 C C . PRO A 1 114 ? 0.938 -25.516 7.98 1 90.62 114 PRO A C 1
ATOM 924 O O . PRO A 1 114 ? 1.036 -25.125 9.148 1 90.62 114 PRO A O 1
ATOM 927 N N . ARG A 1 115 ? 1.327 -24.734 7.047 1 88.75 115 ARG A N 1
ATOM 928 C CA . ARG A 1 115 ? 1.914 -23.406 7.254 1 88.75 115 ARG A CA 1
ATOM 929 C C . ARG A 1 115 ? 0.834 -22.359 7.504 1 88.75 115 ARG A C 1
ATOM 931 O O . ARG A 1 115 ? 1.104 -21.312 8.086 1 88.75 115 ARG A O 1
ATOM 938 N N . ILE A 1 116 ? -0.388 -22.562 7.078 1 90.12 116 ILE A N 1
ATOM 939 C CA . ILE A 1 116 ? -1.448 -21.562 7.031 1 90.12 116 ILE A CA 1
ATOM 940 C C . ILE A 1 116 ? -1.805 -21.109 8.445 1 90.12 116 ILE A C 1
ATOM 942 O O . ILE A 1 116 ? -1.855 -19.906 8.734 1 90.12 116 ILE A O 1
ATOM 946 N N . PRO A 1 117 ? -2.002 -22.031 9.398 1 92.44 117 PRO A N 1
ATOM 947 C CA . PRO A 1 117 ? -2.4 -21.594 10.734 1 92.44 117 PRO A CA 1
ATOM 948 C C . PRO A 1 117 ? -1.365 -20.672 11.383 1 92.44 117 PRO A C 1
ATOM 950 O O . PRO A 1 117 ? -1.727 -19.672 12.016 1 92.44 117 PRO A O 1
ATOM 953 N N . GLY A 1 118 ? -0.135 -21.031 11.234 1 92.44 118 GLY A N 1
ATOM 954 C CA . GLY A 1 118 ? 0.917 -20.188 11.789 1 92.44 118 GLY A CA 1
ATOM 955 C C . GLY A 1 118 ? 0.971 -18.797 11.172 1 92.44 118 GLY A C 1
ATOM 956 O O . GLY A 1 118 ? 1.177 -17.812 11.875 1 92.44 118 GLY A O 1
ATOM 957 N N . LEU A 1 119 ? 0.802 -18.734 9.875 1 93.31 119 LEU A N 1
ATOM 958 C CA . LEU A 1 119 ? 0.784 -17.453 9.172 1 93.31 119 LEU A CA 1
ATOM 959 C C . LEU A 1 119 ? -0.402 -16.609 9.617 1 93.31 119 LEU A C 1
ATOM 961 O O . LEU A 1 119 ? -0.259 -15.398 9.844 1 93.31 119 LEU A O 1
ATOM 965 N N . LEU A 1 120 ? -1.577 -17.25 9.766 1 94.56 120 LEU A N 1
ATOM 966 C CA . LEU A 1 120 ? -2.775 -16.547 10.219 1 94.56 120 LEU A CA 1
ATOM 967 C C . LEU A 1 120 ? -2.598 -16.016 11.641 1 94.56 120 LEU A C 1
ATOM 969 O O . LEU A 1 120 ? -2.922 -14.867 11.922 1 94.56 120 LEU A O 1
ATOM 973 N N . GLN A 1 121 ? -2.072 -16.844 12.492 1 95.88 121 GLN A N 1
ATOM 974 C CA . GLN A 1 121 ? -1.885 -16.453 13.891 1 95.88 121 GLN A CA 1
ATOM 975 C C . GLN A 1 121 ? -0.929 -15.266 14 1 95.88 121 GLN A C 1
ATOM 977 O O . GLN A 1 121 ? -1.176 -14.336 14.773 1 95.88 121 GLN A O 1
ATOM 982 N N . SER A 1 122 ? 0.121 -15.336 13.281 1 95.94 122 SER A N 1
ATOM 983 C CA . SER A 1 122 ? 1.09 -14.25 13.297 1 95.94 122 SER A CA 1
ATOM 984 C C . SER A 1 122 ? 0.477 -12.961 12.758 1 95.94 122 SER A C 1
ATOM 986 O O . SER A 1 122 ? 0.72 -11.875 13.297 1 95.94 122 SER A O 1
ATOM 988 N N . GLN A 1 123 ? -0.281 -13.062 11.695 1 95.31 123 GLN A N 1
ATOM 989 C CA . GLN A 1 123 ? -0.953 -11.891 11.133 1 95.31 123 GLN A CA 1
ATOM 990 C C . GLN A 1 123 ? -1.964 -11.312 12.117 1 95.31 123 GLN A C 1
ATOM 992 O O . GLN A 1 123 ? -2.105 -10.094 12.227 1 95.31 123 GLN A O 1
ATOM 997 N N . ILE A 1 124 ? -2.621 -12.18 12.852 1 97.25 124 ILE A N 1
ATOM 998 C CA . ILE A 1 124 ? -3.566 -11.75 13.875 1 97.25 124 ILE A CA 1
ATOM 999 C C . ILE A 1 124 ? -2.838 -10.922 14.93 1 97.25 124 ILE A C 1
ATOM 1001 O O . ILE A 1 124 ? -3.309 -9.859 15.328 1 97.25 124 ILE A O 1
ATOM 1005 N N . GLU A 1 125 ? -1.715 -11.359 15.312 1 97.25 125 GLU A N 1
ATOM 1006 C CA . GLU A 1 125 ? -0.935 -10.648 16.312 1 97.25 125 GLU A CA 1
ATOM 1007 C C . GLU A 1 125 ? -0.491 -9.281 15.805 1 97.25 125 GLU A C 1
ATOM 1009 O O . GLU A 1 125 ? -0.571 -8.289 16.531 1 97.25 125 GLU A O 1
ATOM 1014 N N . LEU A 1 126 ? -0.074 -9.281 14.594 1 95.94 126 LEU A N 1
ATOM 1015 C CA . LEU A 1 126 ? 0.39 -8.039 13.992 1 95.94 126 LEU A CA 1
ATOM 1016 C C . LEU A 1 126 ? -0.75 -7.031 13.875 1 95.94 126 LEU A C 1
ATOM 1018 O O . LEU A 1 126 ? -0.598 -5.867 14.25 1 95.94 126 LEU A O 1
ATOM 1022 N N . VAL A 1 127 ? -1.891 -7.465 13.383 1 96.31 127 VAL A N 1
ATOM 1023 C CA . VAL A 1 127 ? -3.035 -6.582 13.18 1 96.31 127 VAL A CA 1
ATOM 1024 C C . VAL A 1 127 ? -3.584 -6.121 14.523 1 96.31 127 VAL A C 1
ATOM 1026 O O . VAL A 1 127 ? -3.996 -4.969 14.672 1 96.31 127 VAL A O 1
ATOM 1029 N N . THR A 1 128 ? -3.543 -7.051 15.5 1 97.69 128 THR A N 1
ATOM 1030 C CA . THR A 1 128 ? -4 -6.695 16.844 1 97.69 128 THR A CA 1
ATOM 1031 C C . THR A 1 128 ? -3.143 -5.578 17.422 1 97.69 128 THR A C 1
ATOM 1033 O O . THR A 1 128 ? -3.666 -4.598 17.953 1 97.69 128 THR A O 1
ATOM 1036 N N . LYS A 1 129 ? -1.86 -5.766 17.266 1 96.75 129 LYS A N 1
ATOM 1037 C CA . LYS A 1 129 ? -0.933 -4.75 17.75 1 96.75 129 LYS A CA 1
ATOM 1038 C C . LYS A 1 129 ? -1.146 -3.418 17.047 1 96.75 129 LYS A C 1
ATOM 1040 O O . LYS A 1 129 ? -1.166 -2.363 17.672 1 96.75 129 LYS A O 1
ATOM 1045 N N . HIS A 1 130 ? -1.355 -3.447 15.781 1 94.75 130 HIS A N 1
ATOM 1046 C CA . HIS A 1 130 ? -1.573 -2.246 14.984 1 94.75 130 HIS A CA 1
ATOM 1047 C C . HIS A 1 130 ? -2.881 -1.562 15.359 1 94.75 130 HIS A C 1
ATOM 1049 O O . HIS A 1 130 ? -2.936 -0.335 15.477 1 94.75 130 HIS A O 1
ATOM 1055 N N . LEU A 1 131 ? -3.934 -2.346 15.547 1 96.19 131 LEU A N 1
ATOM 1056 C CA . LEU A 1 131 ? -5.234 -1.818 15.938 1 96.19 131 LEU A CA 1
ATOM 1057 C C . LEU A 1 131 ? -5.148 -1.106 17.281 1 96.19 131 LEU A C 1
ATOM 1059 O O . LEU A 1 131 ? -5.738 -0.039 17.469 1 96.19 131 LEU A O 1
ATOM 1063 N N . LYS A 1 132 ? -4.391 -1.701 18.203 1 97 132 LYS A N 1
ATOM 1064 C CA . LYS A 1 132 ? -4.191 -1.071 19.5 1 97 132 LYS A CA 1
ATOM 1065 C C . LYS A 1 132 ? -3.514 0.289 19.359 1 97 132 LYS A C 1
ATOM 1067 O O . LYS A 1 132 ? -3.895 1.252 20.031 1 97 132 LYS A O 1
ATOM 1072 N N . HIS A 1 133 ? -2.561 0.29 18.5 1 95.12 133 HIS A N 1
ATOM 1073 C CA . HIS A 1 133 ? -1.874 1.548 18.219 1 95.12 133 HIS A CA 1
ATOM 1074 C C . HIS A 1 133 ? -2.828 2.586 17.641 1 95.12 133 HIS A C 1
ATOM 1076 O O . HIS A 1 133 ? -2.867 3.729 18.109 1 95.12 133 HIS A O 1
ATOM 1082 N N . LEU A 1 134 ? -3.648 2.248 16.688 1 95.5 134 LEU A N 1
ATOM 1083 C CA . LEU A 1 134 ? -4.598 3.156 16.047 1 95.5 134 LEU A CA 1
ATOM 1084 C C . LEU A 1 134 ? -5.617 3.67 17.062 1 95.5 134 LEU A C 1
ATOM 1086 O O . LEU A 1 134 ? -5.949 4.859 17.062 1 95.5 134 LEU A O 1
ATOM 1090 N N . ASP A 1 135 ? -6.055 2.812 17.875 1 96.38 135 ASP A N 1
ATOM 1091 C CA . ASP A 1 135 ? -7.016 3.195 18.906 1 96.38 135 ASP A CA 1
ATOM 1092 C C . ASP A 1 135 ? -6.41 4.207 19.875 1 96.38 135 ASP A C 1
ATOM 1094 O O . ASP A 1 135 ? -7.066 5.18 20.266 1 96.38 135 ASP A O 1
ATOM 1098 N N . SER A 1 136 ? -5.203 3.941 20.266 1 96.31 136 SER A N 1
ATOM 1099 C CA . SER A 1 136 ? -4.512 4.871 21.156 1 96.31 136 SER A CA 1
ATOM 1100 C C . SER A 1 136 ? -4.352 6.242 20.5 1 96.31 136 SER A C 1
ATOM 1102 O O . SER A 1 136 ? -4.496 7.27 21.156 1 96.31 136 SER A O 1
ATOM 1104 N N . ARG A 1 137 ? -4.055 6.266 19.219 1 94.44 137 ARG A N 1
ATOM 1105 C CA . ARG A 1 137 ? -3.93 7.52 18.484 1 94.44 137 ARG A CA 1
ATOM 1106 C C . ARG A 1 137 ? -5.254 8.273 18.453 1 94.44 137 ARG A C 1
ATOM 1108 O O . ARG A 1 137 ? -5.285 9.492 18.625 1 94.44 137 ARG A O 1
ATOM 1115 N N . LYS A 1 138 ? -6.324 7.598 18.219 1 95.75 138 LYS A N 1
ATOM 1116 C CA . LYS A 1 138 ? -7.641 8.227 18.172 1 95.75 138 LYS A CA 1
ATOM 1117 C C . LYS A 1 138 ? -7.969 8.906 19.5 1 95.75 138 LYS A C 1
ATOM 1119 O O . LYS A 1 138 ? -8.469 10.031 19.531 1 95.75 138 LYS A O 1
ATOM 1124 N N . VAL A 1 139 ? -7.645 8.242 20.609 1 95.5 139 VAL A N 1
ATOM 1125 C CA . VAL A 1 139 ? -7.898 8.781 21.938 1 95.5 139 VAL A CA 1
ATOM 1126 C C . VAL A 1 139 ? -7.02 10.008 22.172 1 95.5 139 VAL A C 1
ATOM 1128 O O . VAL A 1 139 ? -7.488 11.016 22.703 1 95.5 139 VAL A O 1
ATOM 1131 N N . GLU A 1 140 ? -5.812 9.875 21.797 1 94 140 GLU A N 1
ATOM 1132 C CA . GLU A 1 140 ? -4.855 10.961 22 1 94 140 GLU A CA 1
ATOM 1133 C C . GLU A 1 140 ? -5.227 12.195 21.172 1 94 140 GLU A C 1
ATOM 1135 O O . GLU A 1 140 ? -5.152 13.32 21.672 1 94 140 GLU A O 1
ATOM 1140 N N . LEU A 1 141 ? -5.695 12.055 19.984 1 92.5 141 LEU A N 1
ATOM 1141 C CA . LEU A 1 141 ? -5.855 13.164 19.047 1 92.5 141 LEU A CA 1
ATOM 1142 C C . LEU A 1 141 ? -7.281 13.695 19.062 1 92.5 141 LEU A C 1
ATOM 1144 O O . LEU A 1 141 ? -7.512 14.875 18.797 1 92.5 141 LEU A O 1
ATOM 1148 N N . PHE A 1 142 ? -8.211 12.836 19.375 1 93.88 142 PHE A N 1
ATOM 1149 C CA . PHE A 1 142 ? -9.609 13.203 19.172 1 93.88 142 PHE A CA 1
ATOM 1150 C C . PHE A 1 142 ? -10.438 12.906 20.422 1 93.88 142 PHE A C 1
ATOM 1152 O O . PHE A 1 142 ? -11.492 12.281 20.328 1 93.88 142 PHE A O 1
ATOM 1159 N N . SER A 1 143 ? -9.977 13.453 21.516 1 92.25 143 SER A N 1
ATOM 1160 C CA . SER A 1 143 ? -10.641 13.25 22.797 1 92.25 143 SER A CA 1
ATOM 1161 C C . SER A 1 143 ? -11.734 14.289 23.031 1 92.25 143 SER A C 1
ATOM 1163 O O . SER A 1 143 ? -12.555 14.141 23.953 1 92.25 143 SER A O 1
ATOM 1165 N N . THR A 1 144 ? -11.875 15.391 22.188 1 93.31 144 THR A N 1
ATOM 1166 C CA . THR A 1 144 ? -12.883 16.438 22.328 1 93.31 144 THR A CA 1
ATOM 1167 C C . THR A 1 144 ? -13.586 16.688 21 1 93.31 144 THR A C 1
ATOM 1169 O O . THR A 1 144 ? -13.062 16.359 19.938 1 93.31 144 THR A O 1
ATOM 1172 N N . LYS A 1 145 ? -14.711 17.266 21.062 1 91.5 145 LYS A N 1
ATOM 1173 C CA . LYS A 1 145 ? -15.453 17.641 19.859 1 91.5 145 LYS A CA 1
ATOM 1174 C C . LYS A 1 145 ? -14.68 18.656 19.031 1 91.5 145 LYS A C 1
ATOM 1176 O O . LYS A 1 145 ? -14.719 18.625 17.797 1 91.5 145 LYS A O 1
ATOM 1181 N N . GLU A 1 146 ? -14.039 19.516 19.719 1 90.62 146 GLU A N 1
ATOM 1182 C CA . GLU A 1 146 ? -13.266 20.562 19.062 1 90.62 146 GLU A CA 1
ATOM 1183 C C . GLU A 1 146 ? -12.117 19.969 18.25 1 90.62 146 GLU A C 1
ATOM 1185 O O . GLU A 1 146 ? -11.867 20.375 17.109 1 90.62 146 GLU A O 1
ATOM 1190 N N . SER A 1 147 ? -11.43 18.953 18.828 1 90 147 SER A N 1
ATOM 1191 C CA . SER A 1 147 ? -10.32 18.328 18.125 1 90 147 SER A CA 1
ATOM 1192 C C . SER A 1 147 ? -10.797 17.594 16.875 1 90 147 SER A C 1
ATOM 1194 O O . SER A 1 147 ? -10.07 17.547 15.867 1 90 147 SER A O 1
ATOM 1196 N N . ILE A 1 148 ? -11.969 17.156 16.906 1 90.19 148 ILE A N 1
ATOM 1197 C CA . ILE A 1 148 ? -12.539 16.469 15.758 1 90.19 148 ILE A CA 1
ATOM 1198 C C . ILE A 1 148 ? -12.93 17.5 14.695 1 90.19 148 ILE A C 1
ATOM 1200 O O . ILE A 1 148 ? -12.57 17.344 13.523 1 90.19 148 ILE A O 1
ATOM 1204 N N . GLN A 1 149 ? -13.562 18.562 15.102 1 87.31 149 GLN A N 1
ATOM 1205 C CA . GLN A 1 149 ? -14.047 19.578 14.164 1 87.31 149 GLN A CA 1
ATOM 1206 C C . GLN A 1 149 ? -12.891 20.281 13.461 1 87.31 149 GLN A C 1
ATOM 1208 O O . GLN A 1 149 ? -12.977 20.578 12.273 1 87.31 149 GLN A O 1
ATOM 1213 N N . ASP A 1 150 ? -11.836 20.453 14.18 1 86.75 150 ASP A N 1
ATOM 1214 C CA . ASP A 1 150 ? -10.703 21.219 13.656 1 86.75 150 ASP A CA 1
ATOM 1215 C C . ASP A 1 150 ? -9.828 20.359 12.75 1 86.75 150 ASP A C 1
ATOM 1217 O O . ASP A 1 150 ? -8.992 20.875 12.008 1 86.75 150 ASP A O 1
ATOM 1221 N N . ASN A 1 151 ? -10.008 19.047 12.828 1 88.75 151 ASN A N 1
ATOM 1222 C CA . ASN A 1 151 ? -9.227 18.078 12.062 1 88.75 151 ASN A CA 1
ATOM 1223 C C . ASN A 1 151 ? -10.094 16.953 11.516 1 88.75 151 ASN A C 1
ATOM 1225 O O . ASN A 1 151 ? -9.766 15.773 11.68 1 88.75 151 ASN A O 1
ATOM 1229 N N . TYR A 1 152 ? -11.109 17.391 10.906 1 88.75 152 TYR A N 1
ATOM 1230 C CA . TYR A 1 152 ? -12.156 16.438 10.523 1 88.75 152 TYR A CA 1
ATOM 1231 C C . TYR A 1 152 ? -11.625 15.414 9.531 1 88.75 152 TYR A C 1
ATOM 1233 O O . TYR A 1 152 ? -11.906 14.219 9.664 1 88.75 152 TYR A O 1
ATOM 1241 N N . GLY A 1 153 ? -10.906 15.867 8.508 1 90.5 153 GLY A N 1
ATOM 1242 C CA . GLY A 1 153 ? -10.344 14.938 7.535 1 90.5 153 GLY A CA 1
ATOM 1243 C C . GLY A 1 153 ? -9.484 13.859 8.172 1 90.5 153 GLY A C 1
ATOM 1244 O O . GLY A 1 153 ? -9.594 12.688 7.82 1 90.5 153 GLY A O 1
ATOM 1245 N N . HIS A 1 154 ? -8.617 14.289 9.094 1 91.88 154 HIS A N 1
ATOM 1246 C CA . HIS A 1 154 ? -7.773 13.344 9.82 1 91.88 154 HIS A CA 1
ATOM 1247 C C . HIS A 1 154 ? -8.617 12.352 10.617 1 91.88 154 HIS A C 1
ATOM 1249 O O . HIS A 1 154 ? -8.344 11.148 10.602 1 91.88 154 HIS A O 1
ATOM 1255 N N . TYR A 1 155 ? -9.602 12.867 11.305 1 93.12 155 TYR A N 1
ATOM 1256 C CA . TYR A 1 155 ? -10.508 12.023 12.078 1 93.12 155 TYR A CA 1
ATOM 1257 C C . TYR A 1 155 ? -11.164 10.969 11.195 1 93.12 155 TYR A C 1
ATOM 1259 O O . TYR A 1 155 ? -11.211 9.789 11.547 1 93.12 155 TYR A O 1
ATOM 1267 N N . LEU A 1 156 ? -11.594 11.406 10.062 1 92.19 156 LEU A N 1
ATOM 1268 C CA . LEU A 1 156 ? -12.297 10.531 9.125 1 92.19 156 LEU A CA 1
ATOM 1269 C C . LEU A 1 156 ? -11.398 9.383 8.68 1 92.19 156 LEU A C 1
ATOM 1271 O O . LEU A 1 156 ? -11.797 8.219 8.742 1 92.19 156 LEU A O 1
ATOM 1275 N N . ILE A 1 157 ? -10.258 9.648 8.305 1 93.5 157 ILE A N 1
ATOM 1276 C CA . ILE A 1 157 ? -9.414 8.609 7.727 1 93.5 157 ILE A CA 1
ATOM 1277 C C . ILE A 1 157 ? -8.859 7.723 8.836 1 93.5 157 ILE A C 1
ATOM 1279 O O . ILE A 1 157 ? -8.617 6.531 8.625 1 93.5 157 ILE A O 1
ATOM 1283 N N . LEU A 1 158 ? -8.617 8.25 10.031 1 94.56 158 LEU A N 1
ATOM 1284 C CA . LEU A 1 158 ? -8.188 7.422 11.156 1 94.56 158 LEU A CA 1
ATOM 1285 C C . LEU A 1 158 ? -9.273 6.43 11.547 1 94.56 158 LEU A C 1
ATOM 1287 O O . LEU A 1 158 ? -8.992 5.254 11.789 1 94.56 158 LEU A O 1
ATOM 1291 N N . THR A 1 159 ? -10.477 6.902 11.609 1 93.75 159 THR A N 1
ATOM 1292 C CA . THR A 1 159 ? -11.586 6.012 11.938 1 93.75 159 THR A CA 1
ATOM 1293 C C . THR A 1 159 ? -11.758 4.945 10.859 1 93.75 159 THR A C 1
ATOM 1295 O O . THR A 1 159 ? -12.062 3.789 11.172 1 93.75 159 THR A O 1
ATOM 1298 N N . ARG A 1 160 ? -11.578 5.305 9.641 1 93.5 160 ARG A N 1
ATOM 1299 C CA . ARG A 1 160 ? -11.617 4.332 8.555 1 93.5 160 ARG A CA 1
ATOM 1300 C C . ARG A 1 160 ? -10.523 3.281 8.727 1 93.5 160 ARG A C 1
ATOM 1302 O O . ARG A 1 160 ? -10.758 2.092 8.5 1 93.5 160 ARG A O 1
ATOM 1309 N N . ALA A 1 161 ? -9.32 3.729 9.062 1 94.69 161 ALA A N 1
ATOM 1310 C CA . ALA A 1 161 ? -8.211 2.809 9.289 1 94.69 161 ALA A CA 1
ATOM 1311 C C . ALA A 1 161 ? -8.531 1.823 10.406 1 94.69 161 ALA A C 1
ATOM 1313 O O . ALA A 1 161 ? -8.242 0.629 10.297 1 94.69 161 ALA A O 1
ATOM 1314 N N . ILE A 1 162 ? -9.133 2.314 11.414 1 96.25 162 ILE A N 1
ATOM 1315 C CA . ILE A 1 162 ? -9.508 1.477 12.547 1 96.25 162 ILE A CA 1
ATOM 1316 C C . ILE A 1 162 ? -10.539 0.442 12.102 1 96.25 162 ILE A C 1
ATOM 1318 O O . ILE A 1 162 ? -10.391 -0.75 12.383 1 96.25 162 ILE A O 1
ATOM 1322 N N . GLU A 1 163 ? -11.523 0.876 11.398 1 95.69 163 GLU A N 1
ATOM 1323 C CA . GLU A 1 163 ? -12.562 -0.034 10.922 1 95.69 163 GLU A CA 1
ATOM 1324 C C . GLU A 1 163 ? -11.977 -1.091 9.992 1 95.69 163 GLU A C 1
ATOM 1326 O O . GLU A 1 163 ? -12.367 -2.26 10.047 1 95.69 163 GLU A O 1
ATOM 1331 N N . ARG A 1 164 ? -11.148 -0.695 9.125 1 93.62 164 ARG A N 1
ATOM 1332 C CA . ARG A 1 164 ? -10.523 -1.615 8.18 1 93.62 164 ARG A CA 1
ATOM 1333 C C . ARG A 1 164 ? -9.734 -2.697 8.906 1 93.62 164 ARG A C 1
ATOM 1335 O O . ARG A 1 164 ? -9.828 -3.879 8.57 1 93.62 164 ARG A O 1
ATOM 1342 N N . ASN A 1 165 ? -8.969 -2.291 9.867 1 95.19 165 ASN A N 1
ATOM 1343 C CA . ASN A 1 165 ? -8.148 -3.256 10.594 1 95.19 165 ASN A CA 1
ATOM 1344 C C . ASN A 1 165 ? -9 -4.152 11.484 1 95.19 165 ASN A C 1
ATOM 1346 O O . ASN A 1 165 ? -8.688 -5.328 11.672 1 95.19 165 ASN A O 1
ATOM 1350 N N . ARG A 1 166 ? -10.062 -3.646 12.016 1 96.88 166 ARG A N 1
ATOM 1351 C CA . ARG A 1 166 ? -10.992 -4.48 12.781 1 96.88 166 ARG A CA 1
ATOM 1352 C C . ARG A 1 166 ? -11.617 -5.551 11.891 1 96.88 166 ARG A C 1
ATOM 1354 O O . ARG A 1 166 ? -11.734 -6.707 12.297 1 96.88 166 ARG A O 1
ATOM 1361 N N . ALA A 1 167 ? -12.031 -5.137 10.766 1 95.81 167 ALA A N 1
ATOM 1362 C CA . ALA A 1 167 ? -12.609 -6.086 9.82 1 95.81 167 ALA A CA 1
ATOM 1363 C C . ALA A 1 167 ? -11.578 -7.141 9.406 1 95.81 167 ALA A C 1
ATOM 1365 O O . ALA A 1 167 ? -11.914 -8.32 9.273 1 95.81 167 ALA A O 1
ATOM 1366 N N . GLN A 1 168 ? -10.367 -6.734 9.156 1 94.94 168 GLN A N 1
ATOM 1367 C CA . GLN A 1 168 ? -9.305 -7.672 8.82 1 94.94 168 GLN A CA 1
ATOM 1368 C C . GLN A 1 168 ? -9.078 -8.672 9.953 1 94.94 168 GLN A C 1
ATOM 1370 O O . GLN A 1 168 ? -8.922 -9.867 9.703 1 94.94 168 GLN A O 1
ATOM 1375 N N . LEU A 1 169 ? -9 -8.148 11.172 1 96.69 169 LEU A N 1
ATOM 1376 C CA . LEU A 1 169 ? -8.797 -9.008 12.336 1 96.69 169 LEU A CA 1
ATOM 1377 C C . LEU A 1 169 ? -9.898 -10.062 12.43 1 96.69 169 LEU A C 1
ATOM 1379 O O . LEU A 1 169 ? -9.609 -11.25 12.609 1 96.69 169 LEU A O 1
ATOM 1383 N N . LYS A 1 170 ? -11.086 -9.609 12.281 1 97.25 170 LYS A N 1
ATOM 1384 C CA . LYS A 1 170 ? -12.219 -10.531 12.328 1 97.25 170 LYS A CA 1
ATOM 1385 C C . LYS A 1 170 ? -12.102 -11.594 11.234 1 97.25 170 LYS A C 1
ATOM 1387 O O . LYS A 1 170 ? -12.336 -12.773 11.477 1 97.25 170 LYS A O 1
ATOM 1392 N N . TRP A 1 171 ? -11.805 -11.195 10.047 1 95.81 171 TRP A N 1
ATOM 1393 C CA . TRP A 1 171 ? -11.641 -12.109 8.922 1 95.81 171 TRP A CA 1
ATOM 1394 C C . TRP A 1 171 ? -10.555 -13.141 9.211 1 95.81 171 TRP A C 1
ATOM 1396 O O . TRP A 1 171 ? -10.734 -14.328 8.961 1 95.81 171 TRP A O 1
ATOM 1406 N N . LEU A 1 172 ? -9.438 -12.711 9.734 1 96.19 172 LEU A N 1
ATOM 1407 C CA . LEU A 1 172 ? -8.328 -13.594 10.07 1 96.19 172 LEU A CA 1
ATOM 1408 C C . LEU A 1 172 ? -8.742 -14.609 11.133 1 96.19 172 LEU A C 1
ATOM 1410 O O . LEU A 1 172 ? -8.461 -15.805 10.992 1 96.19 172 LEU A O 1
ATOM 1414 N N . GLU A 1 173 ? -9.367 -14.133 12.141 1 97.19 173 GLU A N 1
ATOM 1415 C CA . GLU A 1 173 ? -9.812 -14.992 13.234 1 97.19 173 GLU A CA 1
ATOM 1416 C C . GLU A 1 173 ? -10.836 -16.016 12.742 1 97.19 173 GLU A C 1
ATOM 1418 O O . GLU A 1 173 ? -10.766 -17.188 13.102 1 97.19 173 GLU A O 1
ATOM 1423 N N . ASP A 1 174 ? -11.805 -15.562 11.914 1 95.94 174 ASP A N 1
ATOM 1424 C CA . ASP A 1 174 ? -12.797 -16.469 11.344 1 95.94 174 ASP A CA 1
ATOM 1425 C C . ASP A 1 174 ? -12.141 -17.531 10.469 1 95.94 174 ASP A C 1
ATOM 1427 O O . ASP A 1 174 ? -12.516 -18.703 10.516 1 95.94 174 ASP A O 1
ATOM 1431 N N . THR A 1 175 ? -11.234 -17.109 9.656 1 93.38 175 THR A N 1
ATOM 1432 C CA . THR A 1 175 ? -10.531 -18.016 8.758 1 93.38 175 THR A CA 1
ATOM 1433 C C . THR A 1 175 ? -9.758 -19.078 9.555 1 93.38 175 THR A C 1
ATOM 1435 O O . THR A 1 175 ? -9.797 -20.266 9.227 1 93.38 175 THR A O 1
ATOM 1438 N N . LEU A 1 176 ? -9.055 -18.641 10.594 1 93.75 176 LEU A N 1
ATOM 1439 C CA . LEU A 1 176 ? -8.297 -19.547 11.438 1 93.75 176 LEU A CA 1
ATOM 1440 C C . LEU A 1 176 ? -9.227 -20.547 12.125 1 93.75 176 LEU A C 1
ATOM 1442 O O . LEU A 1 176 ? -8.898 -21.734 12.227 1 93.75 176 LEU A O 1
ATOM 1446 N N . ALA A 1 177 ? -10.367 -20.125 12.523 1 93.75 177 ALA A N 1
ATOM 1447 C CA . ALA A 1 177 ? -11.336 -20.969 13.234 1 93.75 177 ALA A CA 1
ATOM 1448 C C . ALA A 1 177 ? -11.906 -22.047 12.312 1 93.75 177 ALA A C 1
ATOM 1450 O O . ALA A 1 177 ? -12.312 -23.109 12.781 1 93.75 177 ALA A O 1
ATOM 1451 N N . GLU A 1 178 ? -11.984 -21.75 10.984 1 87.88 178 GLU A N 1
ATOM 1452 C CA . GLU A 1 178 ? -12.555 -22.688 10.016 1 87.88 178 GLU A CA 1
ATOM 1453 C C . GLU A 1 178 ? -11.523 -23.734 9.594 1 87.88 178 GLU A C 1
ATOM 1455 O O . GLU A 1 178 ? -11.852 -24.688 8.891 1 87.88 178 GLU A O 1
ATOM 1460 N N . MET A 1 179 ? -10.336 -23.547 9.945 1 82.19 179 MET A N 1
ATOM 1461 C CA . MET A 1 179 ? -9.289 -24.5 9.586 1 82.19 179 MET A CA 1
ATOM 1462 C C . MET A 1 179 ? -9.273 -25.688 10.555 1 82.19 179 MET A C 1
ATOM 1464 O O . MET A 1 179 ? -9.07 -26.828 10.148 1 82.19 179 MET A O 1
ATOM 1468 N N . MET B 1 1 ? 18.859 -6.223 8.828 1 35.06 1 MET B N 1
ATOM 1469 C CA . MET B 1 1 ? 18.812 -7.238 7.777 1 35.06 1 MET B CA 1
ATOM 1470 C C . MET B 1 1 ? 18.375 -6.633 6.453 1 35.06 1 MET B C 1
ATOM 1472 O O . MET B 1 1 ? 17.594 -5.676 6.434 1 35.06 1 MET B O 1
ATOM 1476 N N . PRO B 1 2 ? 19.234 -6.703 5.492 1 47.69 2 PRO B N 1
ATOM 1477 C CA . PRO B 1 2 ? 18.906 -6.051 4.223 1 47.69 2 PRO B CA 1
ATOM 1478 C C . PRO B 1 2 ? 17.469 -6.285 3.799 1 47.69 2 PRO B C 1
ATOM 1480 O O . PRO B 1 2 ? 16.875 -7.32 4.133 1 47.69 2 PRO B O 1
ATOM 1483 N N . LYS B 1 3 ? 16.859 -5.281 3.453 1 57.25 3 LYS B N 1
ATOM 1484 C CA . LYS B 1 3 ? 15.477 -5.422 3.014 1 57.25 3 LYS B CA 1
ATOM 1485 C C . LYS B 1 3 ? 15.336 -6.551 1.994 1 57.25 3 LYS B C 1
ATOM 1487 O O . LYS B 1 3 ? 16.094 -6.613 1.024 1 57.25 3 LYS B O 1
ATOM 1492 N N . GLN B 1 4 ? 14.7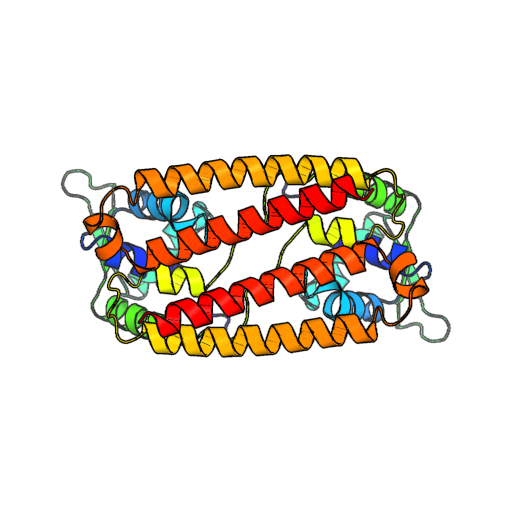66 -7.656 2.414 1 70.75 4 GLN B N 1
ATOM 1493 C CA . GLN B 1 4 ? 14.633 -8.875 1.625 1 70.75 4 GLN B CA 1
ATOM 1494 C C . GLN B 1 4 ? 14.008 -8.586 0.264 1 70.75 4 GLN B C 1
ATOM 1496 O O . GLN B 1 4 ? 13.047 -7.816 0.167 1 70.75 4 GLN B O 1
ATOM 1501 N N . ARG B 1 5 ? 14.836 -8.961 -0.824 1 86.56 5 ARG B N 1
ATOM 1502 C CA . ARG B 1 5 ? 14.32 -8.945 -2.188 1 86.56 5 ARG B CA 1
ATOM 1503 C C . ARG B 1 5 ? 13.102 -9.852 -2.32 1 86.56 5 ARG B C 1
ATOM 1505 O O . ARG B 1 5 ? 13.219 -11.078 -2.199 1 86.56 5 ARG B O 1
ATOM 1512 N N . ILE B 1 6 ? 11.977 -9.281 -2.584 1 92 6 ILE B N 1
ATOM 1513 C CA . ILE B 1 6 ? 10.719 -10.016 -2.57 1 92 6 ILE B CA 1
ATOM 1514 C C . ILE B 1 6 ? 10.469 -10.633 -3.943 1 92 6 ILE B C 1
ATOM 1516 O O . ILE B 1 6 ? 9.891 -11.719 -4.047 1 92 6 ILE B O 1
ATOM 1520 N N . LEU B 1 7 ? 11.023 -10.031 -5.023 1 94.94 7 LEU B N 1
ATOM 1521 C CA . LEU B 1 7 ? 10.68 -10.406 -6.391 1 94.94 7 LEU B CA 1
ATOM 1522 C C . LEU B 1 7 ? 11.125 -11.836 -6.691 1 94.94 7 LEU B C 1
ATOM 1524 O O . LEU B 1 7 ? 10.391 -12.594 -7.324 1 94.94 7 LEU B O 1
ATOM 1528 N N . PRO B 1 8 ? 12.266 -12.25 -6.195 1 96.5 8 PRO B N 1
ATOM 1529 C CA . PRO B 1 8 ? 12.648 -13.641 -6.438 1 96.5 8 PRO B CA 1
ATOM 1530 C C . PRO B 1 8 ? 11.648 -14.641 -5.852 1 96.5 8 PRO B C 1
ATOM 1532 O O . PRO B 1 8 ? 11.375 -15.672 -6.465 1 96.5 8 PRO B O 1
ATOM 1535 N N . HIS B 1 9 ? 11.156 -14.344 -4.719 1 96.12 9 HIS B N 1
ATOM 1536 C CA . HIS B 1 9 ? 10.188 -15.227 -4.082 1 96.12 9 HIS B CA 1
ATOM 1537 C C . HIS B 1 9 ? 8.883 -15.273 -4.863 1 96.12 9 HIS B C 1
ATOM 1539 O O . HIS B 1 9 ? 8.266 -16.344 -4.988 1 96.12 9 HIS B O 1
ATOM 1545 N N . ILE B 1 10 ? 8.523 -14.164 -5.391 1 95.25 10 ILE B N 1
ATOM 1546 C CA . ILE B 1 10 ? 7.316 -14.078 -6.207 1 95.25 10 ILE B CA 1
ATOM 1547 C C . ILE B 1 10 ? 7.488 -14.914 -7.473 1 95.25 10 ILE B C 1
ATOM 1549 O O . ILE B 1 10 ? 6.613 -15.711 -7.824 1 95.25 10 ILE B O 1
ATOM 1553 N N . ILE B 1 11 ? 8.609 -14.766 -8.07 1 96.38 11 ILE B N 1
ATOM 1554 C CA . ILE B 1 11 ? 8.875 -15.492 -9.305 1 96.38 11 ILE B CA 1
ATOM 1555 C C . ILE B 1 11 ? 8.914 -16.984 -9.023 1 96.38 11 ILE B C 1
ATOM 1557 O O . ILE B 1 11 ? 8.328 -17.781 -9.766 1 96.38 11 ILE B O 1
ATOM 1561 N N . LEU B 1 12 ? 9.562 -17.359 -7.961 1 96.75 12 LEU B N 1
ATOM 1562 C CA . LEU B 1 12 ? 9.594 -18.766 -7.566 1 96.75 12 LEU B CA 1
ATOM 1563 C C . LEU B 1 12 ? 8.18 -19.281 -7.289 1 96.75 12 LEU B C 1
ATOM 1565 O O . LEU B 1 12 ? 7.844 -20.406 -7.66 1 96.75 12 LEU B O 1
ATOM 1569 N N . GLY B 1 13 ? 7.426 -18.469 -6.621 1 95.25 13 GLY B N 1
ATOM 1570 C CA . GLY B 1 13 ? 6.043 -18.828 -6.371 1 95.25 13 GLY B CA 1
ATOM 1571 C C . GLY B 1 13 ? 5.254 -19.094 -7.641 1 95.25 13 GLY B C 1
ATOM 1572 O O . GLY B 1 13 ? 4.496 -20.062 -7.723 1 95.25 13 GLY B O 1
ATOM 1573 N N . ILE B 1 14 ? 5.441 -18.234 -8.617 1 94.12 14 ILE B N 1
ATOM 1574 C CA . ILE B 1 14 ? 4.758 -18.375 -9.898 1 94.12 14 ILE B CA 1
ATOM 1575 C C . ILE B 1 14 ? 5.184 -19.672 -10.57 1 94.12 14 ILE B C 1
ATOM 1577 O O . ILE B 1 14 ? 4.344 -20.422 -11.086 1 94.12 14 ILE B O 1
ATOM 1581 N N . MET B 1 15 ? 6.422 -19.953 -10.539 1 94.38 15 MET B N 1
ATOM 1582 C CA . MET B 1 15 ? 6.926 -21.188 -11.141 1 94.38 15 MET B CA 1
ATOM 1583 C C . MET B 1 15 ? 6.379 -22.406 -10.422 1 94.38 15 MET B C 1
ATOM 1585 O O . MET B 1 15 ? 6.008 -23.391 -11.055 1 94.38 15 MET B O 1
ATOM 1589 N N . GLY B 1 16 ? 6.348 -22.312 -9.141 1 89.88 16 GLY B N 1
ATOM 1590 C CA . GLY B 1 16 ? 5.781 -23.406 -8.359 1 89.88 16 GLY B CA 1
ATOM 1591 C C . GLY B 1 16 ? 4.32 -23.656 -8.672 1 89.88 16 GLY B C 1
ATOM 1592 O O . GLY B 1 16 ? 3.889 -24.812 -8.734 1 89.88 16 GLY B O 1
ATOM 1593 N N . ALA B 1 17 ? 3.619 -22.672 -8.883 1 85.69 17 ALA B N 1
ATOM 1594 C CA . ALA B 1 17 ? 2.191 -22.781 -9.172 1 85.69 17 ALA B CA 1
ATOM 1595 C C . ALA B 1 17 ? 1.956 -23.312 -10.578 1 85.69 17 ALA B C 1
ATOM 1597 O O . ALA B 1 17 ? 0.957 -24 -10.828 1 85.69 17 ALA B O 1
ATOM 1598 N N . SER B 1 18 ? 2.811 -22.938 -11.422 1 83.69 18 SER B N 1
ATOM 1599 C CA . SER B 1 18 ? 2.668 -23.375 -12.805 1 83.69 18 SER B CA 1
ATOM 1600 C C . SER B 1 18 ? 3.062 -24.844 -12.961 1 83.69 18 SER B C 1
ATOM 1602 O O . SER B 1 18 ? 2.484 -25.562 -13.773 1 83.69 18 SER B O 1
ATOM 1604 N N . GLY B 1 19 ? 4.008 -25.297 -12.195 1 77.38 19 GLY B N 1
ATOM 1605 C CA . GLY B 1 19 ? 4.449 -26.672 -12.211 1 77.38 19 GLY B CA 1
ATOM 1606 C C . GLY B 1 19 ? 5.25 -27.047 -13.445 1 77.38 19 GLY B C 1
ATOM 1607 O O . GLY B 1 19 ? 5.516 -28.219 -13.695 1 77.38 19 GLY B O 1
ATOM 1608 N N . GLN B 1 20 ? 5.445 -26.141 -14.312 1 82.31 20 GLN B N 1
ATOM 1609 C CA . GLN B 1 20 ? 6.18 -26.375 -15.555 1 82.31 20 GLN B CA 1
ATOM 1610 C C . GLN B 1 20 ? 7.156 -25.234 -15.828 1 82.31 20 GLN 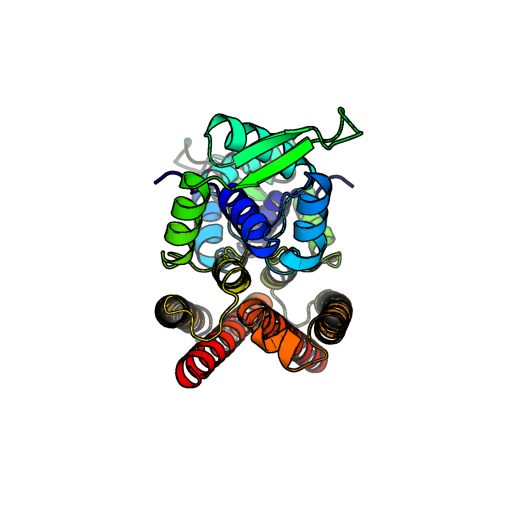B C 1
ATOM 1612 O O . GLN B 1 20 ? 7.25 -24.281 -15.047 1 82.31 20 GLN B O 1
ATOM 1617 N N . MET B 1 21 ? 7.926 -25.5 -16.891 1 90.12 21 MET B N 1
ATOM 1618 C CA . MET B 1 21 ? 8.766 -24.406 -17.375 1 90.12 21 MET B CA 1
ATOM 1619 C C . MET B 1 21 ? 7.918 -23.25 -17.891 1 90.12 21 MET B C 1
ATOM 1621 O O . MET B 1 21 ? 6.871 -23.469 -18.5 1 90.12 21 MET B O 1
ATOM 1625 N N . VAL B 1 22 ? 8.375 -22.078 -17.469 1 94.38 22 VAL B N 1
ATOM 1626 C CA . VAL B 1 22 ? 7.613 -20.906 -17.859 1 94.38 22 VAL B CA 1
ATOM 1627 C C . VAL B 1 22 ? 8.531 -19.891 -18.531 1 94.38 22 VAL B C 1
ATOM 1629 O O . VAL B 1 22 ? 9.719 -19.812 -18.203 1 94.38 22 VAL B O 1
ATOM 1632 N N . THR B 1 23 ? 8 -19.188 -19.516 1 94.44 23 THR B N 1
ATOM 1633 C CA . THR B 1 23 ? 8.766 -18.141 -20.172 1 94.44 23 THR B CA 1
ATOM 1634 C C . THR B 1 23 ? 8.703 -16.844 -19.375 1 94.44 23 THR B C 1
ATOM 1636 O O . THR B 1 23 ? 7.867 -16.688 -18.484 1 94.44 23 THR B O 1
ATOM 1639 N N . GLY B 1 24 ? 9.633 -15.93 -19.688 1 93.81 24 GLY B N 1
ATOM 1640 C CA . GLY B 1 24 ? 9.578 -14.609 -19.078 1 93.81 24 GLY B CA 1
ATOM 1641 C C . GLY B 1 24 ? 8.25 -13.906 -19.297 1 93.81 24 GLY B C 1
ATOM 1642 O O . GLY B 1 24 ? 7.723 -13.258 -18.391 1 93.81 24 GLY B O 1
ATOM 1643 N N . LYS B 1 25 ? 7.738 -14.055 -20.469 1 93.56 25 LYS B N 1
ATOM 1644 C CA . LYS B 1 25 ? 6.453 -13.453 -20.812 1 93.56 25 LYS B CA 1
ATOM 1645 C C . LYS B 1 25 ? 5.332 -14.031 -19.953 1 93.56 25 LYS B C 1
ATOM 1647 O O . LYS B 1 25 ? 4.477 -13.289 -19.469 1 93.56 25 LYS B O 1
ATOM 1652 N N . GLN B 1 26 ? 5.316 -15.297 -19.828 1 93.56 26 GLN B N 1
ATOM 1653 C CA . GLN B 1 26 ? 4.297 -15.945 -19 1 93.56 26 GLN B CA 1
ATOM 1654 C C . GLN B 1 26 ? 4.367 -15.477 -17.562 1 93.56 26 GLN B C 1
ATOM 1656 O O . GLN B 1 26 ? 3.336 -15.258 -16.922 1 93.56 26 GLN B O 1
ATOM 1661 N N . ILE B 1 27 ? 5.566 -15.328 -17.062 1 94.69 27 ILE B N 1
ATOM 1662 C CA . ILE B 1 27 ? 5.762 -14.852 -15.695 1 94.69 27 ILE B CA 1
ATOM 1663 C C . ILE B 1 27 ? 5.234 -13.422 -15.57 1 94.69 27 ILE B C 1
ATOM 1665 O O . ILE B 1 27 ? 4.477 -13.117 -14.648 1 94.69 27 ILE B O 1
ATOM 1669 N N . THR B 1 28 ? 5.562 -12.617 -16.484 1 93.94 28 THR B N 1
ATOM 1670 C CA . THR B 1 28 ? 5.141 -11.219 -16.469 1 93.94 28 THR B CA 1
ATOM 1671 C C . THR B 1 28 ? 3.619 -11.109 -16.562 1 93.94 28 THR B C 1
ATOM 1673 O O . THR B 1 28 ? 3.004 -10.328 -15.828 1 93.94 28 THR B O 1
ATOM 1676 N N . ASP B 1 29 ? 3.012 -11.898 -17.391 1 92.31 29 ASP B N 1
ATOM 1677 C CA . ASP B 1 29 ? 1.56 -11.906 -17.531 1 92.31 29 ASP B CA 1
ATOM 1678 C C . ASP B 1 29 ? 0.878 -12.352 -16.25 1 92.31 29 ASP B C 1
ATOM 1680 O O . ASP B 1 29 ? -0.143 -11.789 -15.844 1 92.31 29 ASP B O 1
ATOM 1684 N N . TYR B 1 30 ? 1.45 -13.375 -15.68 1 90.81 30 TYR B N 1
ATOM 1685 C CA . TYR B 1 30 ? 0.902 -13.891 -14.43 1 90.81 30 TYR B CA 1
ATOM 1686 C C . TYR B 1 30 ? 0.95 -12.828 -13.336 1 90.81 30 TYR B C 1
ATOM 1688 O O . TYR B 1 30 ? -0.026 -12.633 -12.609 1 90.81 30 TYR B O 1
ATOM 1696 N N . VAL B 1 31 ? 2.02 -12.148 -13.219 1 91.06 31 VAL B N 1
ATOM 1697 C CA . VAL B 1 31 ? 2.203 -11.102 -12.219 1 91.06 31 VAL B CA 1
ATOM 1698 C C . VAL B 1 31 ? 1.148 -10.016 -12.406 1 91.06 31 VAL B C 1
ATOM 1700 O O . VAL B 1 31 ? 0.475 -9.617 -11.453 1 91.06 31 VAL B O 1
ATOM 1703 N N . GLN B 1 32 ? 0.937 -9.594 -13.578 1 87.94 32 GLN B N 1
ATOM 1704 C CA . GLN B 1 32 ? 0.038 -8.484 -13.867 1 87.94 32 GLN B CA 1
ATOM 1705 C C . GLN B 1 32 ? -1.422 -8.898 -13.711 1 87.94 32 GLN B C 1
ATOM 1707 O O . GLN B 1 32 ? -2.229 -8.148 -13.156 1 87.94 32 GLN B O 1
ATOM 1712 N N . ARG B 1 33 ? -1.713 -10.031 -14.094 1 85.56 33 ARG B N 1
ATOM 1713 C CA . ARG B 1 33 ? -3.107 -10.461 -14.148 1 85.56 33 ARG B CA 1
ATOM 1714 C C . ARG B 1 33 ? -3.564 -11.016 -12.805 1 85.56 33 ARG B C 1
ATOM 1716 O O . ARG B 1 33 ? -4.652 -10.688 -12.336 1 85.56 33 ARG B O 1
ATOM 1723 N N . ASP B 1 34 ? -2.701 -11.844 -12.203 1 87.56 34 ASP B N 1
ATOM 1724 C CA . ASP B 1 34 ? -3.162 -12.617 -11.055 1 87.56 34 ASP B CA 1
ATOM 1725 C C . ASP B 1 34 ? -2.674 -12 -9.742 1 87.56 34 ASP B C 1
ATOM 1727 O O . ASP B 1 34 ? -3.379 -12.039 -8.734 1 87.56 34 ASP B O 1
ATOM 1731 N N . LEU B 1 35 ? -1.534 -11.43 -9.789 1 90.56 35 LEU B N 1
ATOM 1732 C CA . LEU B 1 35 ? -0.95 -10.969 -8.539 1 90.56 35 LEU B CA 1
ATOM 1733 C C . LEU B 1 35 ? -1.137 -9.461 -8.375 1 90.56 35 LEU B C 1
ATOM 1735 O O . LEU B 1 35 ? -0.965 -8.922 -7.277 1 90.56 35 LEU B O 1
ATOM 1739 N N . GLY B 1 36 ? -1.511 -8.781 -9.43 1 88 36 GLY B N 1
ATOM 1740 C CA . GLY B 1 36 ? -1.557 -7.328 -9.469 1 88 36 GLY B CA 1
ATOM 1741 C C . GLY B 1 36 ? -2.43 -6.727 -8.383 1 88 36 GLY B C 1
ATOM 1742 O O . GLY B 1 36 ? -2.191 -5.602 -7.941 1 88 36 GLY B O 1
ATOM 1743 N N . GLU B 1 37 ? -3.387 -7.512 -7.906 1 87.75 37 GLU B N 1
ATOM 1744 C CA . GLU B 1 37 ? -4.301 -7.023 -6.879 1 87.75 37 GLU B CA 1
ATOM 1745 C C . GLU B 1 37 ? -3.621 -6.988 -5.512 1 87.75 37 GLU B C 1
ATOM 1747 O O . GLU B 1 37 ? -4.086 -6.297 -4.602 1 87.75 37 GLU B O 1
ATOM 1752 N N . PHE B 1 38 ? -2.514 -7.758 -5.457 1 89.81 38 PHE B N 1
ATOM 1753 C CA . PHE B 1 38 ? -1.929 -7.93 -4.133 1 89.81 38 PHE B CA 1
ATOM 1754 C C . PHE B 1 38 ? -0.495 -7.414 -4.105 1 89.81 38 PHE B C 1
ATOM 1756 O O . PHE B 1 38 ? 0.022 -7.059 -3.043 1 89.81 38 PHE B O 1
ATOM 1763 N N . TRP B 1 39 ? 0.067 -7.469 -5.27 1 88.5 39 TRP B N 1
ATOM 1764 C CA . TRP B 1 39 ? 1.456 -7.039 -5.391 1 88.5 39 TRP B CA 1
ATOM 1765 C C . TRP B 1 39 ? 1.748 -6.531 -6.801 1 88.5 39 TRP B C 1
ATOM 1767 O O . TRP B 1 39 ? 1.601 -7.27 -7.773 1 88.5 39 TRP B O 1
ATOM 1777 N N . GLN B 1 40 ? 2.25 -5.328 -6.902 1 86.31 40 GLN B N 1
ATOM 1778 C CA . GLN B 1 40 ? 2.543 -4.773 -8.219 1 86.31 40 GLN B CA 1
ATOM 1779 C C . GLN B 1 40 ? 4.043 -4.801 -8.508 1 86.31 40 GLN B C 1
ATOM 1781 O O . GLN B 1 40 ? 4.852 -4.453 -7.648 1 86.31 40 GLN B O 1
ATOM 1786 N N . VAL B 1 41 ? 4.402 -5.328 -9.625 1 87.19 41 VAL B N 1
ATOM 1787 C CA . VAL B 1 41 ? 5.777 -5.387 -10.109 1 87.19 41 VAL B CA 1
ATOM 1788 C C . VAL B 1 41 ? 5.875 -4.699 -11.469 1 87.19 41 VAL B C 1
ATOM 1790 O O . VAL B 1 41 ? 5.062 -4.949 -12.359 1 87.19 41 VAL B O 1
ATOM 1793 N N . ALA B 1 42 ? 6.848 -3.863 -11.547 1 86.19 42 ALA B N 1
ATOM 1794 C CA . ALA B 1 42 ? 7.07 -3.252 -12.859 1 86.19 42 ALA B CA 1
ATOM 1795 C C . ALA B 1 42 ? 7.516 -4.293 -13.883 1 86.19 42 ALA B C 1
ATOM 1797 O O . ALA B 1 42 ? 8.328 -5.168 -13.57 1 86.19 42 ALA B O 1
ATOM 1798 N N . HIS B 1 43 ? 6.961 -4.102 -15.031 1 85.19 43 HIS B N 1
ATOM 1799 C CA . HIS B 1 43 ? 7.273 -5.027 -16.125 1 85.19 43 HIS B CA 1
ATOM 1800 C C . HIS B 1 43 ? 8.773 -5.105 -16.359 1 85.19 43 HIS B C 1
ATOM 1802 O O . HIS B 1 43 ? 9.32 -6.195 -16.562 1 85.19 43 HIS B O 1
ATOM 1808 N N . SER B 1 44 ? 9.453 -4.09 -16.281 1 90.44 44 SER B N 1
ATOM 1809 C CA . SER B 1 44 ? 10.867 -3.99 -16.609 1 90.44 44 SER B CA 1
ATOM 1810 C C . SER B 1 44 ? 11.727 -4.68 -15.555 1 90.44 44 SER B C 1
ATOM 1812 O O . SER B 1 44 ? 12.914 -4.926 -15.773 1 90.44 44 SER B O 1
ATOM 1814 N N . GLN B 1 45 ? 11.156 -5.031 -14.445 1 94.19 45 GLN B N 1
ATOM 1815 C CA . GLN B 1 45 ? 11.945 -5.551 -13.328 1 94.19 45 GLN B CA 1
ATOM 1816 C C . GLN B 1 45 ? 12.055 -7.07 -13.391 1 94.19 45 GLN B C 1
ATOM 1818 O O . GLN B 1 45 ? 12.922 -7.664 -12.75 1 94.19 45 GLN B O 1
ATOM 1823 N N . VAL B 1 46 ? 11.211 -7.762 -14.141 1 95.25 46 VAL B N 1
ATOM 1824 C CA . VAL B 1 46 ? 11.109 -9.219 -14.117 1 95.25 46 VAL B CA 1
ATOM 1825 C C . VAL B 1 46 ? 12.328 -9.836 -14.797 1 95.25 46 VAL B C 1
ATOM 1827 O O . VAL B 1 46 ? 12.961 -10.742 -14.25 1 95.25 46 VAL B O 1
ATOM 1830 N N . TYR B 1 47 ? 12.727 -9.305 -15.867 1 95.19 47 TYR B N 1
ATOM 1831 C CA . TYR B 1 47 ? 13.766 -9.953 -16.672 1 95.19 47 TYR B CA 1
ATOM 1832 C C . TYR B 1 47 ? 15.133 -9.805 -16.016 1 95.19 47 TYR B C 1
ATOM 1834 O O . TYR B 1 47 ? 15.891 -10.773 -15.93 1 95.19 47 TYR B O 1
ATOM 1842 N N . PRO B 1 48 ? 15.484 -8.609 -15.586 1 96.88 48 PRO B N 1
ATOM 1843 C CA . PRO B 1 48 ? 16.734 -8.516 -14.836 1 96.88 48 PRO B CA 1
ATOM 1844 C C . PRO B 1 48 ? 16.766 -9.445 -13.625 1 96.88 48 PRO B C 1
ATOM 1846 O O . PRO B 1 48 ? 17.812 -10.008 -13.305 1 96.88 48 PRO B O 1
ATOM 1849 N N . GLU B 1 49 ? 15.656 -9.617 -13 1 97.31 49 GLU B N 1
ATOM 1850 C CA . GLU B 1 49 ? 15.609 -10.508 -11.852 1 97.31 49 GLU B CA 1
ATOM 1851 C C . GLU B 1 49 ? 15.797 -11.961 -12.266 1 97.31 49 GLU B C 1
ATOM 1853 O O . GLU B 1 49 ? 16.469 -12.727 -11.586 1 97.31 49 GLU B O 1
ATOM 1858 N N . LEU B 1 50 ? 15.211 -12.281 -13.367 1 97 50 LEU B N 1
ATOM 1859 C CA . LEU B 1 50 ? 15.383 -13.633 -13.891 1 97 50 LEU B CA 1
ATOM 1860 C C . LEU B 1 50 ? 16.859 -13.922 -14.172 1 97 50 LEU B C 1
ATOM 1862 O O . LEU B 1 50 ? 17.359 -15.008 -13.867 1 97 50 LEU B O 1
ATOM 1866 N N . LYS B 1 51 ? 17.484 -12.992 -14.766 1 97 51 LYS B N 1
ATOM 1867 C CA . LYS B 1 51 ? 18.922 -13.133 -15.047 1 97 51 LYS B CA 1
ATOM 1868 C C . LYS B 1 51 ? 19.719 -13.32 -13.766 1 97 51 LYS B C 1
ATOM 1870 O O . LYS B 1 51 ? 20.578 -14.203 -13.688 1 97 51 LYS B O 1
ATOM 1875 N N . ARG B 1 52 ? 19.438 -12.508 -12.789 1 97.69 52 ARG B N 1
ATOM 1876 C CA . ARG B 1 52 ? 20.109 -12.586 -11.5 1 97.69 52 ARG B CA 1
ATOM 1877 C C . ARG B 1 52 ? 19.859 -13.938 -10.828 1 97.69 52 ARG B C 1
ATOM 1879 O O . ARG B 1 52 ? 20.781 -14.57 -10.328 1 97.69 52 ARG B O 1
ATOM 1886 N N . MET B 1 53 ? 18.656 -14.375 -10.852 1 97.94 53 MET B N 1
ATOM 1887 C CA . MET B 1 53 ? 18.266 -15.633 -10.219 1 97.94 53 MET B CA 1
ATOM 1888 C C . MET B 1 53 ? 18.938 -16.812 -10.898 1 97.94 53 MET B C 1
ATOM 1890 O O . MET B 1 53 ? 19.266 -17.812 -10.242 1 97.94 53 MET B O 1
ATOM 1894 N N . THR B 1 54 ? 19.094 -16.75 -12.195 1 97.88 54 THR B N 1
ATOM 1895 C CA . THR B 1 54 ? 19.797 -17.781 -12.938 1 97.88 54 THR B CA 1
ATOM 1896 C C . THR B 1 54 ? 21.266 -17.859 -12.508 1 97.88 54 THR B C 1
ATOM 1898 O O . THR B 1 54 ? 21.797 -18.938 -12.273 1 97.88 54 THR B O 1
ATOM 1901 N N . LYS B 1 55 ? 21.828 -16.672 -12.375 1 97.81 55 LYS B N 1
ATOM 1902 C CA . LYS B 1 55 ? 23.203 -16.594 -11.914 1 97.81 55 LYS B CA 1
ATOM 1903 C C . LYS B 1 55 ? 23.344 -17.156 -10.5 1 97.81 55 LYS B C 1
ATOM 1905 O O . LYS B 1 55 ? 24.344 -17.812 -10.18 1 97.81 55 LYS B O 1
ATOM 1910 N N . GLU B 1 56 ? 22.344 -16.922 -9.672 1 97.5 56 GLU B N 1
ATOM 1911 C CA . GLU B 1 56 ? 22.344 -17.375 -8.281 1 97.5 56 GLU B CA 1
ATOM 1912 C C . GLU B 1 56 ? 21.938 -18.844 -8.188 1 97.5 56 GLU B C 1
ATOM 1914 O O . GLU B 1 56 ? 21.844 -19.406 -7.094 1 97.5 56 GLU B O 1
ATOM 1919 N N . GLU B 1 57 ? 21.547 -19.469 -9.312 1 97.81 57 GLU B N 1
ATOM 1920 C CA . GLU B 1 57 ? 21.219 -20.875 -9.461 1 97.81 57 GLU B CA 1
ATOM 1921 C C . GLU B 1 57 ? 19.922 -21.219 -8.742 1 97.81 57 GLU B C 1
ATOM 1923 O O . GLU B 1 57 ? 19.766 -22.328 -8.234 1 97.81 57 GLU B O 1
ATOM 1928 N N . LEU B 1 58 ? 19.062 -20.25 -8.617 1 97.69 58 LEU B N 1
ATOM 1929 C CA . LEU B 1 58 ? 17.734 -20.5 -8.07 1 97.69 58 LEU B CA 1
ATOM 1930 C C . LEU B 1 58 ? 16.797 -21.078 -9.125 1 97.69 58 LEU B C 1
ATOM 1932 O O . LEU B 1 58 ? 15.844 -21.781 -8.797 1 97.69 58 LEU B O 1
ATOM 1936 N N . ILE B 1 59 ? 17.109 -20.719 -10.367 1 98.12 59 ILE B N 1
ATOM 1937 C CA . ILE B 1 59 ? 16.359 -21.203 -11.516 1 98.12 59 ILE B CA 1
ATOM 1938 C C . ILE B 1 59 ? 17.328 -21.562 -12.648 1 98.12 59 ILE B C 1
ATOM 1940 O O . ILE B 1 59 ? 18.484 -21.156 -12.633 1 98.12 59 ILE B O 1
ATOM 1944 N N . THR B 1 60 ? 16.875 -22.391 -13.562 1 97.19 60 THR B N 1
ATOM 1945 C CA . THR B 1 60 ? 17.609 -22.719 -14.773 1 97.19 60 THR B CA 1
ATOM 1946 C C . THR B 1 60 ? 16.984 -22.031 -15.992 1 97.19 60 THR B C 1
ATOM 1948 O O . THR B 1 60 ? 15.789 -21.75 -15.992 1 97.19 60 THR B O 1
ATOM 1951 N N . CYS B 1 61 ? 17.766 -21.703 -16.906 1 96.19 61 CYS B N 1
ATOM 1952 C CA . CYS B 1 61 ? 17.344 -21.047 -18.141 1 96.19 61 CYS B CA 1
ATOM 1953 C C . CYS B 1 61 ? 17.656 -21.906 -19.359 1 96.19 61 CYS B C 1
ATOM 1955 O O . CYS B 1 61 ? 18.797 -22.375 -19.516 1 96.19 61 CYS B O 1
ATOM 1957 N N . HIS B 1 62 ? 16.656 -22.125 -20.141 1 94.44 62 HIS B N 1
ATOM 1958 C CA . HIS B 1 62 ? 16.797 -22.938 -21.344 1 94.44 62 HIS B CA 1
ATOM 1959 C C . HIS B 1 62 ? 16.156 -22.25 -22.547 1 94.44 62 HIS B C 1
ATOM 1961 O O . HIS B 1 62 ? 15.203 -21.484 -22.391 1 94.44 62 HIS B O 1
ATOM 1967 N N . ALA B 1 63 ? 16.703 -22.562 -23.703 1 92 63 ALA B N 1
ATOM 1968 C CA . ALA B 1 63 ? 16.047 -22.109 -24.922 1 92 63 ALA B CA 1
ATOM 1969 C C . ALA B 1 63 ? 14.773 -22.891 -25.203 1 92 63 ALA B C 1
ATOM 1971 O O . ALA B 1 63 ? 14.711 -24.094 -24.953 1 92 63 ALA B O 1
ATOM 1972 N N . VAL B 1 64 ? 13.766 -22.141 -25.672 1 87.62 64 VAL B N 1
ATOM 1973 C CA . VAL B 1 64 ? 12.539 -22.828 -26.047 1 87.62 64 VAL B CA 1
ATOM 1974 C C . VAL B 1 64 ? 12.766 -23.625 -27.328 1 87.62 64 VAL B C 1
ATOM 1976 O O . VAL B 1 64 ? 13.328 -23.125 -28.297 1 87.62 64 VAL B O 1
ATOM 1979 N N . PRO B 1 65 ? 12.375 -24.875 -27.234 1 85.5 65 PRO B N 1
ATOM 1980 C CA . PRO B 1 65 ? 12.531 -25.672 -28.453 1 85.5 65 PRO B CA 1
ATOM 1981 C C . PRO B 1 65 ? 11.867 -25.031 -29.672 1 85.5 65 PRO B C 1
ATOM 1983 O O . PRO B 1 65 ? 10.688 -24.672 -29.609 1 85.5 65 PRO B O 1
ATOM 1986 N N . GLY B 1 66 ? 12.609 -24.828 -30.766 1 88.88 66 GLY B N 1
ATOM 1987 C CA . GLY B 1 66 ? 12.07 -24.266 -32 1 88.88 66 GLY B CA 1
ATOM 1988 C C . GLY B 1 66 ? 12.156 -22.75 -32.062 1 88.88 66 GLY B C 1
ATOM 1989 O O . GLY B 1 66 ? 11.867 -22.141 -33.094 1 88.88 66 GLY B O 1
ATOM 1990 N N . ASN B 1 67 ? 12.359 -22.203 -30.922 1 86.25 67 ASN B N 1
ATOM 1991 C CA . ASN B 1 67 ? 12.57 -20.766 -30.828 1 86.25 67 ASN B CA 1
ATOM 1992 C C . ASN B 1 67 ? 13.742 -20.422 -29.922 1 86.25 67 ASN B C 1
ATOM 1994 O O . ASN B 1 67 ? 13.555 -20.172 -28.734 1 86.25 67 ASN B O 1
ATOM 1998 N N . GLU B 1 68 ? 14.891 -20.312 -30.547 1 82.5 68 GLU B N 1
ATOM 1999 C CA . GLU B 1 68 ? 16.109 -20.172 -29.766 1 82.5 68 GLU B CA 1
ATOM 2000 C C . GLU B 1 68 ? 16.188 -18.797 -29.094 1 82.5 68 GLU B C 1
ATOM 2002 O O . GLU B 1 68 ? 16.891 -18.625 -28.094 1 82.5 68 GLU B O 1
ATOM 2007 N N . LYS B 1 69 ? 15.422 -17.938 -29.531 1 86.56 69 LYS B N 1
ATOM 2008 C CA . LYS B 1 69 ? 15.469 -16.578 -28.984 1 86.56 69 LYS B CA 1
ATOM 2009 C C . LYS B 1 69 ? 14.633 -16.469 -27.703 1 86.56 69 LYS B C 1
ATOM 2011 O O . LYS B 1 69 ? 14.891 -15.609 -26.875 1 86.56 69 LYS B O 1
ATOM 2016 N N . GLU B 1 70 ? 13.68 -17.438 -27.641 1 89.81 70 GLU B N 1
ATOM 2017 C CA . GLU B 1 70 ? 12.836 -17.406 -26.453 1 89.81 70 GLU B CA 1
ATOM 2018 C C . GLU B 1 70 ? 13.383 -18.312 -25.359 1 89.81 70 GLU B C 1
ATOM 2020 O O . GLU B 1 70 ? 13.852 -19.422 -25.641 1 89.81 70 GLU B O 1
ATOM 2025 N N . LYS B 1 71 ? 13.375 -17.75 -24.141 1 94.06 71 LYS B N 1
ATOM 2026 C CA . LYS B 1 71 ? 13.914 -18.5 -23.016 1 94.06 71 LYS B CA 1
ATOM 2027 C C . LYS B 1 71 ? 12.805 -19.016 -22.109 1 94.06 71 LYS B C 1
ATOM 2029 O O . LYS B 1 71 ? 11.75 -18.391 -21.984 1 94.06 71 LYS B O 1
ATOM 2034 N N . GLN B 1 72 ? 13.039 -20.141 -21.578 1 96.06 72 GLN B N 1
ATOM 2035 C CA . GLN B 1 72 ? 12.172 -20.719 -20.562 1 96.06 72 GLN B CA 1
ATOM 2036 C C . GLN B 1 72 ? 12.945 -21.047 -19.281 1 96.06 72 GLN B C 1
ATOM 2038 O O . GLN B 1 72 ? 14.156 -21.281 -19.328 1 96.06 72 GLN B O 1
ATOM 2043 N N . TYR B 1 73 ? 12.188 -21.078 -18.188 1 97.25 73 TYR B N 1
ATOM 2044 C CA . TYR B 1 73 ? 12.836 -21.188 -16.891 1 97.25 73 TYR B CA 1
ATOM 2045 C C . TYR B 1 73 ? 12.188 -22.281 -16.047 1 97.25 73 TYR B C 1
ATOM 2047 O O . TYR B 1 73 ? 10.992 -22.547 -16.172 1 97.25 73 TYR B O 1
ATOM 2055 N N . ALA B 1 74 ? 13.047 -22.906 -15.258 1 95.88 74 ALA B N 1
ATOM 2056 C CA . ALA B 1 74 ? 12.586 -23.906 -14.297 1 95.88 74 ALA B CA 1
ATOM 2057 C C . ALA B 1 74 ? 13.211 -23.672 -12.922 1 95.88 74 ALA B C 1
ATOM 2059 O O . ALA B 1 74 ? 14.375 -23.297 -12.82 1 95.88 74 ALA B O 1
ATOM 2060 N N . MET B 1 75 ? 12.414 -23.922 -11.938 1 96.5 75 MET B N 1
ATOM 2061 C CA . MET B 1 75 ? 12.891 -23.781 -10.562 1 96.5 75 MET B CA 1
ATOM 2062 C C . MET B 1 75 ? 13.836 -24.922 -10.195 1 96.5 75 MET B C 1
ATOM 2064 O O . MET B 1 75 ? 13.578 -26.078 -10.523 1 96.5 75 MET B O 1
ATOM 2068 N N . THR B 1 76 ? 14.953 -24.609 -9.508 1 97.12 76 THR B N 1
ATOM 2069 C CA . THR B 1 76 ? 15.875 -25.625 -9.016 1 97.12 76 THR B CA 1
ATOM 2070 C C . THR B 1 76 ? 15.461 -26.094 -7.621 1 97.12 76 THR B C 1
ATOM 2072 O O . THR B 1 76 ? 14.5 -25.578 -7.043 1 97.12 76 THR B O 1
ATOM 2075 N N . ALA B 1 77 ? 16.203 -27.141 -7.109 1 96.75 77 ALA B N 1
ATOM 2076 C CA . ALA B 1 77 ? 15.969 -27.594 -5.746 1 96.75 77 ALA B CA 1
ATOM 2077 C C . ALA B 1 77 ? 16.25 -26.5 -4.734 1 96.75 77 ALA B C 1
ATOM 2079 O O . ALA B 1 77 ? 15.539 -26.359 -3.736 1 96.75 77 ALA B O 1
ATOM 2080 N N . THR B 1 78 ? 17.25 -25.766 -5.035 1 97.5 78 THR B N 1
ATOM 2081 C CA . THR B 1 78 ? 17.594 -24.641 -4.168 1 97.5 78 THR B CA 1
ATOM 2082 C C . THR B 1 78 ? 16.484 -23.594 -4.172 1 97.5 78 THR B C 1
ATOM 2084 O O . THR B 1 78 ? 16.109 -23.078 -3.119 1 97.5 78 THR B O 1
ATOM 2087 N N . GLY B 1 79 ? 15.961 -23.234 -5.359 1 97.25 79 GLY B N 1
ATOM 2088 C CA . GLY B 1 79 ? 14.836 -22.312 -5.461 1 97.25 79 GLY B CA 1
ATOM 2089 C C . GLY B 1 79 ? 13.625 -22.766 -4.672 1 97.25 79 GLY B C 1
ATOM 2090 O O . GLY B 1 79 ? 12.977 -21.953 -4.004 1 97.25 79 GLY B O 1
ATOM 2091 N N . ARG B 1 80 ? 13.391 -24.047 -4.738 1 96.06 80 ARG B N 1
ATOM 2092 C CA . ARG B 1 80 ? 12.258 -24.609 -4.016 1 96.06 80 ARG B CA 1
ATOM 2093 C C . ARG B 1 80 ? 12.445 -24.469 -2.508 1 96.06 80 ARG B C 1
ATOM 2095 O O . ARG B 1 80 ? 11.508 -24.109 -1.796 1 96.06 80 ARG B O 1
ATOM 2102 N N . GLN B 1 81 ? 13.625 -24.719 -2.064 1 96.56 81 GLN B N 1
ATOM 2103 C CA . GLN B 1 81 ? 13.914 -24.594 -0.639 1 96.56 81 GLN B CA 1
ATOM 2104 C C . GLN B 1 81 ? 13.719 -23.156 -0.159 1 96.56 81 GLN B C 1
ATOM 2106 O O . GLN B 1 81 ? 13.133 -22.938 0.897 1 96.56 81 GLN B O 1
ATOM 2111 N N . ILE B 1 82 ? 14.148 -22.281 -0.932 1 95.88 82 ILE B N 1
ATOM 2112 C CA . ILE B 1 82 ? 14.055 -20.859 -0.59 1 95.88 82 ILE B CA 1
ATOM 2113 C C . ILE B 1 82 ? 12.586 -20.438 -0.559 1 95.88 82 ILE B C 1
ATOM 2115 O O . ILE B 1 82 ? 12.164 -19.719 0.352 1 95.88 82 ILE B O 1
ATOM 2119 N N . LEU B 1 83 ? 11.859 -20.859 -1.529 1 94.94 83 LEU B N 1
ATOM 2120 C CA . LEU B 1 83 ? 10.438 -20.547 -1.574 1 94.94 83 LEU B CA 1
ATOM 2121 C C . LEU B 1 83 ? 9.719 -21.094 -0.344 1 94.94 83 LEU B C 1
ATOM 2123 O O . LEU B 1 83 ? 8.953 -20.375 0.304 1 94.94 83 LEU B O 1
ATOM 2127 N N . ASP B 1 84 ? 9.992 -22.328 -0.033 1 93.81 84 ASP B N 1
ATOM 2128 C CA . ASP B 1 84 ? 9.336 -22.984 1.099 1 93.81 84 ASP B CA 1
ATOM 2129 C C . ASP B 1 84 ? 9.68 -22.281 2.408 1 93.81 84 ASP B C 1
ATOM 2131 O O . ASP B 1 84 ? 8.797 -22.062 3.248 1 93.81 84 ASP B O 1
ATOM 2135 N N . GLU B 1 85 ? 10.898 -21.938 2.525 1 94 85 GLU B N 1
ATOM 2136 C CA . GLU B 1 85 ? 11.328 -21.203 3.717 1 94 85 GLU B CA 1
ATOM 2137 C C . GLU B 1 85 ? 10.641 -19.844 3.818 1 94 85 GLU B C 1
ATOM 2139 O O . GLU B 1 85 ? 10.164 -19.469 4.891 1 94 85 GLU B O 1
ATOM 2144 N N . TRP B 1 86 ? 10.586 -19.156 2.748 1 94.12 86 TRP B N 1
ATOM 2145 C CA . TRP B 1 86 ? 9.984 -17.828 2.713 1 94.12 86 TRP B CA 1
ATOM 2146 C C . TRP B 1 86 ? 8.508 -17.891 3.08 1 94.12 86 TRP B C 1
ATOM 2148 O O . TRP B 1 86 ? 8.008 -17.047 3.824 1 94.12 86 TRP B O 1
ATOM 2158 N N . LEU B 1 87 ? 7.82 -18.906 2.58 1 93.19 87 LEU B N 1
ATOM 2159 C CA . LEU B 1 87 ? 6.391 -19.062 2.82 1 93.19 87 LEU B CA 1
ATOM 2160 C C . LEU B 1 87 ? 6.117 -19.406 4.281 1 93.19 87 LEU B C 1
ATOM 2162 O O . LEU B 1 87 ? 5.004 -19.203 4.773 1 93.19 87 LEU B O 1
ATOM 2166 N N . SER B 1 88 ? 7.105 -19.859 4.977 1 90.75 88 SER B N 1
ATOM 2167 C CA . SER B 1 88 ? 6.918 -20.297 6.352 1 90.75 88 SER B CA 1
ATOM 2168 C C . SER B 1 88 ? 7.258 -19.188 7.344 1 90.75 88 SER B C 1
ATOM 2170 O O . SER B 1 88 ? 6.91 -19.266 8.523 1 90.75 88 SER B O 1
ATOM 2172 N N . ILE B 1 89 ? 7.941 -18.203 6.926 1 89.5 89 ILE B N 1
ATOM 2173 C CA . ILE B 1 89 ? 8.375 -17.109 7.801 1 89.5 89 ILE B CA 1
ATOM 2174 C C . ILE B 1 89 ? 7.258 -16.078 7.945 1 89.5 89 ILE B C 1
ATOM 2176 O O . ILE B 1 89 ? 6.812 -15.508 6.953 1 89.5 89 ILE B O 1
ATOM 2180 N N . PRO B 1 90 ? 6.824 -15.867 9.117 1 87.81 90 PRO B N 1
ATOM 2181 C CA . PRO B 1 90 ? 5.793 -14.844 9.328 1 87.81 90 PRO B CA 1
ATOM 2182 C C . PRO B 1 90 ? 6.27 -13.438 8.969 1 87.81 90 PRO B C 1
ATOM 2184 O O . PRO B 1 90 ? 7.469 -13.156 9.016 1 87.81 90 PRO B O 1
ATOM 2187 N N . ASN B 1 91 ? 5.281 -12.617 8.562 1 88.31 91 ASN B N 1
ATOM 2188 C CA . ASN B 1 91 ? 5.609 -11.219 8.289 1 88.31 91 ASN B CA 1
ATOM 2189 C C . ASN B 1 91 ? 5.949 -10.461 9.562 1 88.31 91 ASN B C 1
ATOM 2191 O O . ASN B 1 91 ? 5.43 -10.773 10.641 1 88.31 91 ASN B O 1
ATOM 2195 N N . GLU B 1 92 ? 6.762 -9.461 9.422 1 84.75 92 GLU B N 1
ATOM 2196 C CA . GLU B 1 92 ? 7.199 -8.719 10.602 1 84.75 92 GLU B CA 1
ATOM 2197 C C . GLU B 1 92 ? 6.441 -7.398 10.734 1 84.75 92 GLU B C 1
ATOM 2199 O O . GLU B 1 92 ? 6.41 -6.805 11.812 1 84.75 92 GLU B O 1
ATOM 2204 N N . GLU B 1 93 ? 5.875 -6.984 9.664 1 82.94 93 GLU B N 1
ATOM 2205 C CA . GLU B 1 93 ? 5.191 -5.695 9.688 1 82.94 93 GLU B CA 1
ATOM 2206 C C . GLU B 1 93 ? 3.949 -5.715 8.797 1 82.94 93 GLU B C 1
ATOM 2208 O O . GLU B 1 93 ? 3.846 -6.539 7.887 1 82.94 93 GLU B O 1
ATOM 2213 N N . THR B 1 94 ? 3.059 -4.82 9.141 1 80.06 94 THR B N 1
ATOM 2214 C CA . THR B 1 94 ? 1.907 -4.625 8.266 1 80.06 94 THR B CA 1
ATOM 2215 C C . THR B 1 94 ? 2.318 -3.908 6.98 1 80.06 94 THR B C 1
ATOM 2217 O O . THR B 1 94 ? 3.373 -3.273 6.93 1 80.06 94 THR B O 1
ATOM 2220 N N . PRO B 1 95 ? 1.507 -4.059 6.008 1 76.5 95 PRO B N 1
ATOM 2221 C CA . PRO B 1 95 ? 1.854 -3.428 4.734 1 76.5 95 PRO B CA 1
ATOM 2222 C C . PRO B 1 95 ? 2.027 -1.915 4.852 1 76.5 95 PRO B C 1
ATOM 2224 O O . PRO B 1 95 ? 1.341 -1.272 5.652 1 76.5 95 PRO B O 1
ATOM 2227 N N . GLN B 1 96 ? 3.01 -1.452 4.086 1 74.19 96 GLN B N 1
ATOM 2228 C CA . GLN B 1 96 ? 3.189 -0.008 3.975 1 74.19 96 GLN B CA 1
ATOM 2229 C C . GLN B 1 96 ? 2.018 0.636 3.238 1 74.19 96 GLN B C 1
ATOM 2231 O O . GLN B 1 96 ? 1.587 0.142 2.193 1 74.19 96 GLN B O 1
ATOM 2236 N N . GLN B 1 97 ? 1.547 1.635 3.887 1 75.94 97 GLN B N 1
ATOM 2237 C CA . GLN B 1 97 ? 0.382 2.293 3.307 1 75.94 97 GLN B CA 1
ATOM 2238 C C . GLN B 1 97 ? 0.798 3.453 2.406 1 75.94 97 GLN B C 1
ATOM 2240 O O . GLN B 1 97 ? 1.711 4.211 2.742 1 75.94 97 GLN B O 1
ATOM 2245 N N . LYS B 1 98 ? 0.319 3.529 1.193 1 83.69 98 LYS B N 1
ATOM 2246 C CA . LYS B 1 98 ? 0.407 4.656 0.268 1 83.69 98 LYS B CA 1
ATOM 2247 C C . LYS B 1 98 ? -0.966 5.016 -0.292 1 83.69 98 LYS B C 1
ATOM 2249 O O . LYS B 1 98 ? -1.278 4.691 -1.439 1 83.69 98 LYS B O 1
ATOM 2254 N N . ASN B 1 99 ? -1.7 5.641 0.509 1 89.88 99 ASN B N 1
ATOM 2255 C CA . ASN B 1 99 ? -3.08 5.973 0.172 1 89.88 99 ASN B CA 1
ATOM 2256 C C . ASN B 1 99 ? -3.25 7.465 -0.098 1 89.88 99 ASN B C 1
ATOM 2258 O O . ASN B 1 99 ? -3.422 8.25 0.833 1 89.88 99 ASN B O 1
ATOM 2262 N N . LEU B 1 100 ? -3.246 7.816 -1.368 1 91.12 100 LEU B N 1
ATOM 2263 C CA . LEU B 1 100 ? -3.314 9.219 -1.766 1 91.12 100 LEU B CA 1
ATOM 2264 C C . LEU B 1 100 ? -4.625 9.852 -1.308 1 91.12 100 LEU B C 1
ATOM 2266 O O . LEU B 1 100 ? -4.652 11.016 -0.909 1 91.12 100 LEU B O 1
ATOM 2270 N N . PHE B 1 101 ? -5.688 9.148 -1.395 1 92.94 101 PHE B N 1
ATOM 2271 C CA . PHE B 1 101 ? -6.98 9.656 -0.95 1 92.94 101 PHE B CA 1
ATOM 2272 C C . PHE B 1 101 ? -6.926 10.055 0.521 1 92.94 101 PHE B C 1
ATOM 2274 O O . PHE B 1 101 ? -7.352 11.148 0.89 1 92.94 101 PHE B O 1
ATOM 2281 N N . SER B 1 102 ? -6.387 9.188 1.329 1 93 102 SER B N 1
ATOM 2282 C CA . SER B 1 102 ? -6.312 9.43 2.766 1 93 102 SER B CA 1
ATOM 2283 C C . SER B 1 102 ? -5.441 10.648 3.07 1 93 102 SER B C 1
ATOM 2285 O O . SER B 1 102 ? -5.781 11.453 3.936 1 93 102 SER B O 1
ATOM 2287 N N . ILE B 1 103 ? -4.387 10.789 2.342 1 92.69 103 ILE B N 1
ATOM 2288 C CA . ILE B 1 103 ? -3.475 11.898 2.602 1 92.69 103 ILE B CA 1
ATOM 2289 C C . ILE B 1 103 ? -4.145 13.219 2.229 1 92.69 103 ILE B C 1
ATOM 2291 O O . ILE B 1 103 ? -3.996 14.219 2.934 1 92.69 103 ILE B O 1
ATOM 2295 N N . LYS B 1 104 ? -4.812 13.242 1.108 1 93.44 104 LYS B N 1
ATOM 2296 C CA . LYS B 1 104 ? -5.531 14.445 0.712 1 93.44 104 LYS B CA 1
ATOM 2297 C C . LYS B 1 104 ? -6.598 14.812 1.737 1 93.44 104 LYS B C 1
ATOM 2299 O O . LYS B 1 104 ? -6.711 15.977 2.139 1 93.44 104 LYS B O 1
ATOM 2304 N N . MET B 1 105 ? -7.316 13.836 2.191 1 92.62 105 MET B N 1
ATOM 2305 C CA . MET B 1 105 ? -8.328 14.078 3.217 1 92.62 105 MET B CA 1
ATOM 2306 C C . MET B 1 105 ? -7.688 14.578 4.508 1 92.62 105 MET B C 1
ATOM 2308 O O . MET B 1 105 ? -8.234 15.453 5.176 1 92.62 105 MET B O 1
ATOM 2312 N N . PHE B 1 106 ? -6.559 14.055 4.828 1 93.31 106 PHE B N 1
ATOM 2313 C CA . PHE B 1 106 ? -5.824 14.43 6.031 1 93.31 106 PHE B CA 1
ATOM 2314 C C . PHE B 1 106 ? -5.57 15.93 6.062 1 93.31 106 PHE B C 1
ATOM 2316 O O . PHE B 1 106 ? -5.703 16.562 7.113 1 93.31 106 PHE B O 1
ATOM 2323 N N . PHE B 1 107 ? -5.293 16.484 4.938 1 92.69 107 PHE B N 1
ATOM 2324 C CA . PHE B 1 107 ? -4.883 17.891 4.887 1 92.69 107 PHE B CA 1
ATOM 2325 C C . PHE B 1 107 ? -6.09 18.797 4.734 1 92.69 107 PHE B C 1
ATOM 2327 O O . PHE B 1 107 ? -5.961 20.031 4.781 1 92.69 107 PHE B O 1
ATOM 2334 N N . ILE B 1 108 ? -7.219 18.219 4.508 1 87.62 108 ILE B N 1
ATOM 2335 C CA . ILE B 1 108 ? -8.445 19.016 4.496 1 87.62 108 ILE B CA 1
ATOM 2336 C C . ILE B 1 108 ? -9.008 19.109 5.91 1 87.62 108 ILE B C 1
ATOM 2338 O O . ILE B 1 108 ? -9.445 18.109 6.488 1 87.62 108 ILE B O 1
ATOM 2342 N N . ARG B 1 109 ? -9.008 20.203 6.531 1 82.25 109 ARG B N 1
ATOM 2343 C CA . ARG B 1 109 ? -9.258 20.375 7.957 1 82.25 109 ARG B CA 1
ATOM 2344 C C . ARG B 1 109 ? -10.75 20.562 8.234 1 82.25 109 ARG B C 1
ATOM 2346 O O . ARG B 1 109 ? -11.281 20 9.188 1 82.25 109 ARG B O 1
ATOM 2353 N N . GLU B 1 110 ? -11.43 21.281 7.367 1 84.19 110 GLU B N 1
ATOM 2354 C CA . GLU B 1 110 ? -12.812 21.656 7.656 1 84.19 110 GLU B CA 1
ATOM 2355 C C . GLU B 1 110 ? -13.797 20.688 7.027 1 84.19 110 GLU B C 1
ATOM 2357 O O . GLU B 1 110 ? -13.656 20.312 5.859 1 84.19 110 GLU B O 1
ATOM 2362 N N . LYS B 1 111 ? -14.766 20.344 7.758 1 84.94 111 LYS B N 1
ATOM 2363 C CA . LYS B 1 111 ? -15.789 19.406 7.301 1 84.94 111 LYS B CA 1
ATOM 2364 C C . LYS B 1 111 ? -16.547 19.969 6.098 1 84.94 111 LYS B C 1
ATOM 2366 O O . LYS B 1 111 ? -16.984 19.219 5.223 1 84.94 111 LYS B O 1
ATOM 2371 N N . ASP B 1 112 ? -16.641 21.312 6.102 1 86.62 112 ASP B N 1
ATOM 2372 C CA . ASP B 1 112 ? -17.453 21.938 5.059 1 86.62 112 ASP B CA 1
ATOM 2373 C C . ASP B 1 112 ? -16.594 22.375 3.877 1 86.62 112 ASP B C 1
ATOM 2375 O O . ASP B 1 112 ? -17.047 23.125 3.016 1 86.62 112 ASP B O 1
ATOM 2379 N N . ASP B 1 113 ? -15.398 21.891 3.84 1 89.62 113 ASP B N 1
ATOM 2380 C CA . ASP B 1 113 ? -14.539 22.203 2.701 1 89.62 113 ASP B CA 1
ATOM 2381 C C . ASP B 1 113 ? -15.188 21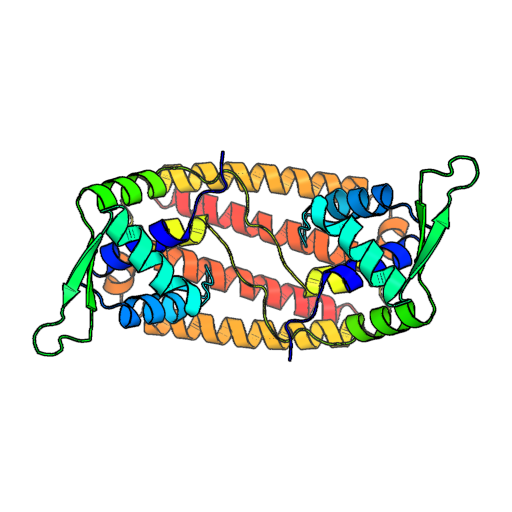.766 1.389 1 89.62 113 ASP B C 1
ATOM 2383 O O . ASP B 1 113 ? -15.617 20.625 1.252 1 89.62 113 ASP B O 1
ATOM 2387 N N . PRO B 1 114 ? -15.312 22.688 0.474 1 90.56 114 PRO B N 1
ATOM 2388 C CA . PRO B 1 114 ? -16.047 22.422 -0.766 1 90.56 114 PRO B CA 1
ATOM 2389 C C . PRO B 1 114 ? -15.367 21.359 -1.629 1 90.56 114 PRO B C 1
ATOM 2391 O O . PRO B 1 114 ? -15.969 20.844 -2.568 1 90.56 114 PRO B O 1
ATOM 2394 N N . ARG B 1 115 ? -14.172 20.984 -1.406 1 88.5 115 ARG B N 1
ATOM 2395 C CA . ARG B 1 115 ? -13.438 20 -2.201 1 88.5 115 ARG B CA 1
ATOM 2396 C C . ARG B 1 115 ? -13.82 18.578 -1.803 1 88.5 115 ARG B C 1
ATOM 2398 O O . ARG B 1 115 ? -13.641 17.641 -2.584 1 88.5 115 ARG B O 1
ATOM 2405 N N . ILE B 1 116 ? -14.312 18.328 -0.61 1 90 116 ILE B N 1
ATOM 2406 C CA . ILE B 1 116 ? -14.484 17.016 -0.011 1 90 116 ILE B CA 1
ATOM 2407 C C . ILE B 1 116 ? -15.508 16.219 -0.813 1 90 116 ILE B C 1
ATOM 2409 O O . ILE B 1 116 ? -15.25 15.07 -1.189 1 90 116 ILE B O 1
ATOM 2413 N N . PRO B 1 117 ? -16.656 16.797 -1.161 1 92.38 117 PRO B N 1
ATOM 2414 C CA . PRO B 1 117 ? -17.656 15.984 -1.881 1 92.38 117 PRO B CA 1
ATOM 2415 C C . PRO B 1 117 ? -17.125 15.469 -3.221 1 92.38 117 PRO B C 1
ATOM 2417 O O . PRO B 1 117 ? -17.375 14.312 -3.576 1 92.38 117 PRO B O 1
ATOM 2420 N N . GLY B 1 118 ? -16.453 16.312 -3.932 1 92.44 118 GLY B N 1
ATOM 2421 C CA . GLY B 1 118 ? -15.883 15.891 -5.203 1 92.44 118 GLY B CA 1
ATOM 2422 C C . GLY B 1 118 ? -14.859 14.781 -5.062 1 92.44 118 GLY B C 1
ATOM 2423 O O . GLY B 1 118 ? -14.828 13.852 -5.871 1 92.44 118 GLY B O 1
ATOM 2424 N N . LEU B 1 119 ? -14.023 14.883 -4.059 1 93.19 119 LEU B N 1
ATOM 2425 C CA . LEU B 1 119 ? -13.016 13.859 -3.791 1 93.19 119 LEU B CA 1
ATOM 2426 C C . LEU B 1 119 ? -13.68 12.539 -3.416 1 93.19 119 LEU B C 1
ATOM 2428 O O . LEU B 1 119 ? -13.273 11.477 -3.891 1 93.19 119 LEU B O 1
ATOM 2432 N N . LEU B 1 120 ? -14.727 12.609 -2.572 1 94.56 120 LEU B N 1
ATOM 2433 C CA . LEU B 1 120 ? -15.461 11.414 -2.164 1 94.56 120 LEU B CA 1
ATOM 2434 C C . LEU B 1 120 ? -16.141 10.758 -3.361 1 94.56 120 LEU B C 1
ATOM 2436 O O . LEU B 1 120 ? -16.062 9.539 -3.535 1 94.56 120 LEU B O 1
ATOM 2440 N N . GLN B 1 121 ? -16.766 11.547 -4.176 1 95.88 121 GLN B N 1
ATOM 2441 C CA . GLN B 1 121 ? -17.484 11.023 -5.336 1 95.88 121 GLN B CA 1
ATOM 2442 C C . GLN B 1 121 ? -16.516 10.328 -6.301 1 95.88 121 GLN B C 1
ATOM 2444 O O . GLN B 1 121 ? -16.828 9.258 -6.824 1 95.88 121 GLN B O 1
ATOM 2449 N N . SER B 1 122 ? -15.43 10.945 -6.527 1 95.88 122 SER B N 1
ATOM 2450 C CA . SER B 1 122 ? -14.422 10.359 -7.414 1 95.88 122 SER B CA 1
ATOM 2451 C C . SER B 1 122 ? -13.883 9.055 -6.844 1 95.88 122 SER B C 1
ATOM 2453 O O . SER B 1 122 ? -13.688 8.086 -7.582 1 95.88 122 SER B O 1
ATOM 2455 N N . GLN B 1 123 ? -13.625 9.023 -5.562 1 95.31 123 GLN B N 1
ATOM 2456 C CA . GLN B 1 123 ? -13.148 7.809 -4.914 1 95.31 123 GLN B CA 1
ATOM 2457 C C . GLN B 1 123 ? -14.195 6.703 -4.992 1 95.31 123 GLN B C 1
ATOM 2459 O O . GLN B 1 123 ? -13.859 5.531 -5.188 1 95.31 123 GLN B O 1
ATOM 2464 N N . ILE B 1 124 ? -15.445 7.094 -4.871 1 97.25 124 ILE B N 1
ATOM 2465 C CA . ILE B 1 124 ? -16.547 6.141 -4.992 1 97.25 124 ILE B CA 1
ATOM 2466 C C . ILE B 1 124 ? -16.531 5.508 -6.383 1 97.25 124 ILE B C 1
ATOM 2468 O O . ILE B 1 124 ? -16.641 4.285 -6.516 1 97.25 124 ILE B O 1
ATOM 2472 N N . GLU B 1 125 ? -16.312 6.277 -7.359 1 97.25 125 GLU B N 1
ATOM 2473 C CA . GLU B 1 125 ? -16.281 5.773 -8.727 1 97.25 125 GLU B CA 1
ATOM 2474 C C . GLU B 1 125 ? -15.102 4.82 -8.93 1 97.25 125 GLU B C 1
ATOM 2476 O O . GLU B 1 125 ? -15.25 3.764 -9.555 1 97.25 125 GLU B O 1
ATOM 2481 N N . LEU B 1 126 ? -14 5.207 -8.391 1 95.94 126 LEU B N 1
ATOM 2482 C CA . LEU B 1 126 ? -12.797 4.387 -8.523 1 95.94 126 LEU B CA 1
ATOM 2483 C C . LEU B 1 126 ? -12.977 3.045 -7.824 1 95.94 126 LEU B C 1
ATOM 2485 O O . LEU B 1 126 ? -12.688 1.995 -8.398 1 95.94 126 LEU B O 1
ATOM 2489 N N . VAL B 1 127 ? -13.477 3.061 -6.609 1 96.31 127 VAL B N 1
ATOM 2490 C CA . VAL B 1 127 ? -13.641 1.845 -5.816 1 96.31 127 VAL B CA 1
ATOM 2491 C C . VAL B 1 127 ? -14.719 0.964 -6.441 1 96.31 127 VAL B C 1
ATOM 2493 O O . VAL B 1 127 ? -14.594 -0.263 -6.457 1 96.31 127 VAL B O 1
ATOM 2496 N N . THR B 1 128 ? -15.766 1.643 -6.973 1 97.69 128 THR B N 1
ATOM 2497 C CA . THR B 1 128 ? -16.828 0.895 -7.637 1 97.69 128 THR B CA 1
ATOM 2498 C C . THR B 1 128 ? -16.281 0.135 -8.844 1 97.69 128 THR B C 1
ATOM 2500 O O . THR B 1 128 ? -16.562 -1.052 -9.016 1 97.69 128 THR B O 1
ATOM 2503 N N . LYS B 1 129 ? -15.5 0.85 -9.602 1 96.81 129 LYS B N 1
ATOM 2504 C CA . LYS B 1 129 ? -14.891 0.226 -10.773 1 96.81 129 LYS B CA 1
ATOM 2505 C C . LYS B 1 129 ? -13.977 -0.922 -10.375 1 96.81 129 LYS B C 1
ATOM 2507 O O . LYS B 1 129 ? -14 -1.992 -10.984 1 96.81 129 LYS B O 1
ATOM 2512 N N . HIS B 1 130 ? -13.219 -0.752 -9.352 1 94.75 130 HIS B N 1
ATOM 2513 C CA . HIS B 1 130 ? -12.297 -1.774 -8.867 1 94.75 130 HIS B CA 1
ATOM 2514 C C . HIS B 1 130 ? -13.055 -2.988 -8.336 1 94.75 130 HIS B C 1
ATOM 2516 O O . HIS B 1 130 ? -12.672 -4.129 -8.602 1 94.75 130 HIS B O 1
ATOM 2522 N N . LEU B 1 131 ? -14.117 -2.738 -7.566 1 96.19 131 LEU B N 1
ATOM 2523 C CA . LEU B 1 131 ? -14.938 -3.812 -7.02 1 96.19 131 LEU B CA 1
ATOM 2524 C C . LEU B 1 131 ? -15.539 -4.656 -8.141 1 96.19 131 LEU B C 1
ATOM 2526 O O . LEU B 1 131 ? -15.578 -5.883 -8.039 1 96.19 131 LEU B O 1
ATOM 2530 N N . LYS B 1 132 ? -15.984 -3.984 -9.203 1 97.06 132 LYS B N 1
ATOM 2531 C CA . LYS B 1 132 ? -16.531 -4.703 -10.352 1 97.06 132 LYS B CA 1
ATOM 2532 C C . LYS B 1 132 ? -15.477 -5.621 -10.977 1 97.06 132 LYS B C 1
ATOM 2534 O O . LYS B 1 132 ? -15.781 -6.758 -11.336 1 97.06 132 LYS B O 1
ATOM 2539 N N . HIS B 1 133 ? -14.312 -5.078 -11.047 1 95.06 133 HIS B N 1
ATOM 2540 C CA . HIS B 1 133 ? -13.211 -5.879 -11.578 1 95.06 133 HIS B CA 1
ATOM 2541 C C . HIS B 1 133 ? -12.945 -7.094 -10.695 1 95.06 133 HIS B C 1
ATOM 2543 O O . HIS B 1 133 ? -12.828 -8.219 -11.188 1 95.06 133 HIS B O 1
ATOM 2549 N N . LEU B 1 134 ? -12.883 -6.953 -9.398 1 95.44 134 LEU B N 1
ATOM 2550 C CA . LEU B 1 134 ? -12.625 -8.039 -8.461 1 95.44 134 LEU B CA 1
ATOM 2551 C C . LEU B 1 134 ? -13.719 -9.094 -8.531 1 95.44 134 LEU B C 1
ATOM 2553 O O . LEU B 1 134 ? -13.438 -10.297 -8.523 1 95.44 134 LEU B O 1
ATOM 2557 N N . ASP B 1 135 ? -14.906 -8.641 -8.625 1 96.38 135 ASP B N 1
ATOM 2558 C CA . ASP B 1 135 ? -16.031 -9.562 -8.727 1 96.38 135 ASP B CA 1
ATOM 2559 C C . ASP B 1 135 ? -15.945 -10.398 -10 1 96.38 135 ASP B C 1
ATOM 2561 O O . ASP B 1 135 ? -16.203 -11.602 -9.977 1 96.38 135 ASP B O 1
ATOM 2565 N N . SER B 1 136 ? -15.625 -9.75 -11.07 1 96.25 136 SER B N 1
ATOM 2566 C CA . SER B 1 136 ? -15.461 -10.461 -12.336 1 96.25 136 SER B CA 1
ATOM 2567 C C . SER B 1 136 ? -14.352 -11.5 -12.25 1 96.25 136 SER B C 1
ATOM 2569 O O . SER B 1 136 ? -14.484 -12.609 -12.781 1 96.25 136 SER B O 1
ATOM 2571 N N . ARG B 1 137 ? -13.266 -11.18 -11.586 1 94.38 137 ARG B N 1
ATOM 2572 C CA . ARG B 1 137 ? -12.164 -12.117 -11.391 1 94.38 137 ARG B CA 1
ATOM 2573 C C . ARG B 1 137 ? -12.609 -13.32 -10.57 1 94.38 137 ARG B C 1
ATOM 2575 O O . ARG B 1 137 ? -12.258 -14.461 -10.898 1 94.38 137 ARG B O 1
ATOM 2582 N N . LYS B 1 138 ? -13.344 -13.109 -9.531 1 95.81 138 LYS B N 1
ATOM 2583 C CA . LYS B 1 138 ? -13.828 -14.195 -8.688 1 95.81 138 LYS B CA 1
ATOM 2584 C C . LYS B 1 138 ? -14.672 -15.18 -9.492 1 95.81 138 LYS B C 1
ATOM 2586 O O . LYS B 1 138 ? -14.523 -16.391 -9.367 1 95.81 138 LYS B O 1
ATOM 2591 N N . VAL B 1 139 ? -15.539 -14.656 -10.359 1 95.56 139 VAL B N 1
ATOM 2592 C CA . VAL B 1 139 ? -16.406 -15.484 -11.195 1 95.56 139 VAL B CA 1
ATOM 2593 C C . VAL B 1 139 ? -15.562 -16.266 -12.195 1 95.56 139 VAL B C 1
ATOM 2595 O O . VAL B 1 139 ? -15.797 -17.469 -12.414 1 95.56 139 VAL B O 1
ATOM 2598 N N . GLU B 1 140 ? -14.633 -15.594 -12.758 1 94 140 GLU B N 1
ATOM 2599 C CA . GLU B 1 140 ? -13.781 -16.219 -13.766 1 94 140 GLU B CA 1
ATOM 2600 C C . GLU B 1 140 ? -12.922 -17.328 -13.164 1 94 140 GLU B C 1
ATOM 2602 O O . GLU B 1 140 ? -12.773 -18.391 -13.758 1 94 140 GLU B O 1
ATOM 2607 N N . LEU B 1 141 ? -12.414 -17.172 -12 1 92.44 141 LEU B N 1
ATOM 2608 C CA . LEU B 1 141 ? -11.398 -18.047 -11.438 1 92.44 141 LEU B CA 1
ATOM 2609 C C . LEU B 1 141 ? -12.031 -19.109 -10.547 1 92.44 141 LEU B C 1
ATOM 2611 O O . LEU B 1 141 ? -11.492 -20.219 -10.406 1 92.44 141 LEU B O 1
ATOM 2615 N N . PHE B 1 142 ? -13.133 -18.781 -9.945 1 93.88 142 PHE B N 1
ATOM 2616 C CA . PHE B 1 142 ? -13.648 -19.656 -8.883 1 93.88 142 PHE B CA 1
ATOM 2617 C C . PHE B 1 142 ? -15.133 -19.938 -9.102 1 93.88 142 PHE B C 1
ATOM 2619 O O . PHE B 1 142 ? -15.938 -19.797 -8.188 1 93.88 142 PHE B O 1
ATOM 2626 N N . SER B 1 143 ? -15.422 -20.453 -10.281 1 92.25 143 SER B N 1
ATOM 2627 C CA . SER B 1 143 ? -16.797 -20.766 -10.656 1 92.25 143 SER B CA 1
ATOM 2628 C C . SER B 1 143 ? -17.172 -22.188 -10.227 1 92.25 143 SER B C 1
ATOM 2630 O O . SER B 1 143 ? -18.344 -22.562 -10.25 1 92.25 143 SER B O 1
ATOM 2632 N N . THR B 1 144 ? -16.203 -23.062 -9.766 1 93.44 144 THR B N 1
ATOM 2633 C CA . THR B 1 144 ? -16.469 -24.438 -9.336 1 93.44 144 THR B CA 1
ATOM 2634 C C . THR B 1 144 ? -15.844 -24.719 -7.977 1 93.44 144 THR B C 1
ATOM 2636 O O . THR B 1 144 ? -14.922 -24.016 -7.559 1 93.44 144 THR B O 1
ATOM 2639 N N . LYS B 1 145 ? -16.312 -25.719 -7.328 1 91.69 145 LYS B N 1
ATOM 2640 C CA . LYS B 1 145 ? -15.75 -26.141 -6.051 1 91.69 145 LYS B CA 1
ATOM 2641 C C . LYS B 1 145 ? -14.297 -26.578 -6.211 1 91.69 145 LYS B C 1
ATOM 2643 O O . LYS B 1 145 ? -13.469 -26.344 -5.336 1 91.69 145 LYS B O 1
ATOM 2648 N N . GLU B 1 146 ? -14.055 -27.219 -7.281 1 90.88 146 GLU B N 1
ATOM 2649 C CA . GLU B 1 146 ? -12.711 -27.719 -7.562 1 90.88 146 GLU B CA 1
ATOM 2650 C C . GLU B 1 146 ? -11.719 -26.562 -7.711 1 90.88 146 GLU B C 1
ATOM 2652 O O . GLU B 1 146 ? -10.602 -26.625 -7.18 1 90.88 146 GLU B O 1
ATOM 2657 N N . SER B 1 147 ? -12.133 -25.484 -8.406 1 90.38 147 SER B N 1
ATOM 2658 C CA . SER B 1 147 ? -11.258 -24.328 -8.594 1 90.38 147 SER B CA 1
ATOM 2659 C C . SER B 1 147 ? -10.938 -23.656 -7.27 1 90.38 147 SER B C 1
ATOM 2661 O O . SER B 1 147 ? -9.836 -23.125 -7.082 1 90.38 147 SER B O 1
ATOM 2663 N N . ILE B 1 148 ? -11.828 -23.734 -6.387 1 90.56 148 ILE B N 1
ATOM 2664 C CA . ILE B 1 148 ? -11.625 -23.156 -5.066 1 90.56 148 ILE B CA 1
ATOM 2665 C C . ILE B 1 148 ? -10.688 -24.031 -4.25 1 90.56 148 ILE B C 1
ATOM 2667 O O . ILE B 1 148 ? -9.719 -23.547 -3.666 1 90.56 148 ILE B O 1
ATOM 2671 N N . GLN B 1 149 ? -10.906 -25.312 -4.277 1 87.75 149 GLN B N 1
ATOM 2672 C CA . GLN B 1 149 ? -10.125 -26.25 -3.479 1 87.75 149 GLN B CA 1
ATOM 2673 C C . GLN B 1 149 ? -8.672 -26.281 -3.934 1 87.75 149 GLN B C 1
ATOM 2675 O O . GLN B 1 149 ? -7.758 -26.375 -3.109 1 87.75 149 GLN B O 1
ATOM 2680 N N . ASP B 1 150 ? -8.492 -26.141 -5.195 1 87.12 150 ASP B N 1
ATOM 2681 C CA . ASP B 1 150 ? -7.156 -26.281 -5.77 1 87.12 150 ASP B CA 1
ATOM 2682 C C . ASP B 1 150 ? -6.355 -24.984 -5.609 1 87.12 150 ASP B C 1
ATOM 2684 O O . ASP B 1 150 ? -5.137 -24.984 -5.785 1 87.12 150 ASP B O 1
ATOM 2688 N N . ASN B 1 151 ? -7.043 -23.891 -5.305 1 88.94 151 ASN B N 1
ATOM 2689 C CA . ASN B 1 151 ? -6.438 -22.578 -5.156 1 88.94 151 ASN B CA 1
ATOM 2690 C C . ASN B 1 151 ? -7.023 -21.812 -3.965 1 88.94 151 ASN B C 1
ATOM 2692 O O . ASN B 1 151 ? -7.426 -20.656 -4.098 1 88.94 151 ASN B O 1
ATOM 2696 N N . TYR B 1 152 ? -7.008 -22.5 -2.91 1 88.94 152 TYR B N 1
ATOM 2697 C CA . TYR B 1 152 ? -7.73 -22.016 -1.742 1 88.94 152 TYR B CA 1
ATOM 2698 C C . TYR B 1 152 ? -7.148 -20.703 -1.25 1 88.94 152 TYR B C 1
ATOM 2700 O O . TYR B 1 152 ? -7.891 -19.766 -0.925 1 88.94 152 TYR B O 1
ATOM 2708 N N . GLY B 1 153 ? -5.812 -20.625 -1.124 1 90.69 153 GLY B N 1
ATOM 2709 C CA . GLY B 1 153 ? -5.188 -19.391 -0.681 1 90.69 153 GLY B CA 1
ATOM 2710 C C . GLY B 1 153 ? -5.562 -18.188 -1.533 1 90.69 153 GLY B C 1
ATOM 2711 O O . GLY B 1 153 ? -5.855 -17.109 -1.007 1 90.69 153 GLY B O 1
ATOM 2712 N N . HIS B 1 154 ? -5.547 -18.391 -2.852 1 92.06 154 HIS B N 1
ATOM 2713 C CA . HIS B 1 154 ? -5.945 -17.328 -3.779 1 92.06 154 HIS B CA 1
ATOM 2714 C C . HIS B 1 154 ? -7.398 -16.922 -3.557 1 92.06 154 HIS B C 1
ATOM 2716 O O . HIS B 1 154 ? -7.719 -15.734 -3.527 1 92.06 154 HIS B O 1
ATOM 2722 N N . TYR B 1 155 ? -8.25 -17.922 -3.43 1 93.38 155 TYR B N 1
ATOM 2723 C CA . TYR B 1 155 ? -9.664 -17.656 -3.176 1 93.38 155 TYR B CA 1
ATOM 2724 C C . TYR B 1 155 ? -9.852 -16.828 -1.913 1 93.38 155 TYR B C 1
ATOM 2726 O O . TYR B 1 155 ? -10.609 -15.859 -1.907 1 93.38 155 TYR B O 1
ATOM 2734 N N . LEU B 1 156 ? -9.125 -17.188 -0.909 1 92.38 156 LEU B N 1
ATOM 2735 C CA . LEU B 1 156 ? -9.227 -16.516 0.384 1 92.38 156 LEU B CA 1
ATOM 2736 C C . LEU B 1 156 ? -8.859 -15.047 0.268 1 92.38 156 LEU B C 1
ATOM 2738 O O . LEU B 1 156 ? -9.609 -14.172 0.715 1 92.38 156 LEU B O 1
ATOM 2742 N N . ILE B 1 157 ? -7.832 -14.75 -0.32 1 93.56 157 ILE B N 1
ATOM 2743 C CA . ILE B 1 157 ? -7.355 -13.367 -0.331 1 93.56 157 ILE B CA 1
ATOM 2744 C C . ILE B 1 157 ? -8.172 -12.547 -1.327 1 93.56 157 ILE B C 1
ATOM 2746 O O . ILE B 1 157 ? -8.367 -11.344 -1.14 1 93.56 157 ILE B O 1
ATOM 2750 N N . LEU B 1 158 ? -8.664 -13.148 -2.406 1 94.56 158 LEU B N 1
ATOM 2751 C CA . LEU B 1 158 ? -9.531 -12.438 -3.332 1 94.56 158 LEU B CA 1
ATOM 2752 C C . LEU B 1 158 ? -10.852 -12.062 -2.66 1 94.56 158 LEU B C 1
ATOM 2754 O O . LEU B 1 158 ? -11.328 -10.938 -2.816 1 94.56 158 LEU B O 1
ATOM 2758 N N . THR B 1 159 ? -11.406 -12.977 -1.941 1 93.88 159 THR B N 1
ATOM 2759 C CA . THR B 1 159 ? -12.641 -12.688 -1.229 1 93.88 159 THR B CA 1
ATOM 2760 C C . THR B 1 159 ? -12.422 -11.602 -0.176 1 93.88 159 THR B C 1
ATOM 2762 O O . THR B 1 159 ? -13.281 -10.742 0.03 1 93.88 159 THR B O 1
ATOM 2765 N N . ARG B 1 160 ? -11.305 -11.633 0.471 1 93.56 160 ARG B N 1
ATOM 2766 C CA . ARG B 1 160 ? -10.953 -10.578 1.417 1 93.56 160 ARG B CA 1
ATOM 2767 C C . ARG B 1 16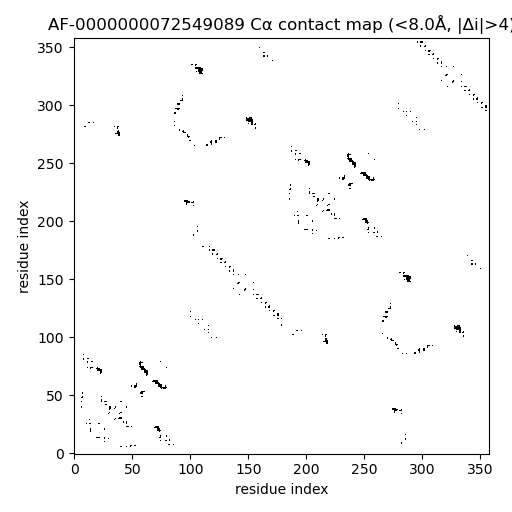0 ? -10.859 -9.227 0.721 1 93.56 160 ARG B C 1
ATOM 2769 O O . ARG B 1 160 ? -11.328 -8.211 1.253 1 93.56 160 ARG B O 1
ATOM 2776 N N . ALA B 1 161 ? -10.227 -9.203 -0.439 1 94.62 161 ALA B N 1
ATOM 2777 C CA . ALA B 1 161 ? -10.117 -7.969 -1.213 1 94.62 161 ALA B CA 1
ATOM 2778 C C . ALA B 1 161 ? -11.492 -7.422 -1.581 1 94.62 161 ALA B C 1
ATOM 2780 O O . ALA B 1 161 ? -11.727 -6.215 -1.493 1 94.62 161 ALA B O 1
ATOM 2781 N N . ILE B 1 162 ? -12.344 -8.281 -1.937 1 96.31 162 ILE B N 1
ATOM 2782 C CA . ILE B 1 162 ? -13.703 -7.891 -2.301 1 96.31 162 ILE B CA 1
ATOM 2783 C C . ILE B 1 162 ? -14.414 -7.301 -1.084 1 96.31 162 ILE B C 1
ATOM 2785 O O . ILE B 1 162 ? -15.008 -6.223 -1.166 1 96.31 162 ILE B O 1
ATOM 2789 N N . GLU B 1 163 ? -14.32 -7.961 0.016 1 95.75 163 GLU B N 1
ATOM 2790 C CA . GLU B 1 163 ? -14.961 -7.48 1.237 1 95.75 163 GLU B CA 1
ATOM 2791 C C . GLU B 1 163 ? -14.391 -6.125 1.66 1 95.75 163 GLU B C 1
ATOM 2793 O O . GLU B 1 163 ? -15.133 -5.25 2.105 1 95.75 163 GLU B O 1
ATOM 2798 N N . ARG B 1 164 ? -13.141 -5.992 1.595 1 93.62 164 ARG B N 1
ATOM 2799 C CA . ARG B 1 164 ? -12.484 -4.742 1.973 1 93.62 164 ARG B CA 1
ATOM 2800 C C . ARG B 1 164 ? -12.977 -3.584 1.109 1 93.62 164 ARG B C 1
ATOM 2802 O O . ARG B 1 164 ? -13.273 -2.504 1.622 1 93.62 164 ARG B O 1
ATOM 2809 N N . ASN B 1 165 ? -13.039 -3.812 -0.155 1 95.25 165 ASN B N 1
ATOM 2810 C CA . ASN B 1 165 ? -13.461 -2.748 -1.058 1 95.25 165 ASN B CA 1
ATOM 2811 C C . ASN B 1 165 ? -14.953 -2.453 -0.911 1 95.25 165 ASN B C 1
ATOM 2813 O O . ASN B 1 165 ? -15.375 -1.305 -1.05 1 95.25 165 ASN B O 1
ATOM 2817 N N . ARG B 1 166 ? -15.742 -3.434 -0.613 1 96.94 166 ARG B N 1
ATOM 2818 C CA . ARG B 1 166 ? -17.156 -3.203 -0.334 1 96.94 166 ARG B CA 1
ATOM 2819 C C . ARG B 1 166 ? -17.344 -2.338 0.909 1 96.94 166 ARG B C 1
ATOM 2821 O O . ARG B 1 166 ? -18.156 -1.422 0.92 1 96.94 166 ARG B O 1
ATOM 2828 N N . ALA B 1 167 ? -16.609 -2.67 1.895 1 95.88 167 ALA B N 1
ATOM 2829 C CA . ALA B 1 167 ? -16.672 -1.881 3.121 1 95.88 167 ALA B CA 1
ATOM 2830 C C . ALA B 1 167 ? -16.203 -0.447 2.873 1 95.88 167 ALA B C 1
ATOM 2832 O O . ALA B 1 167 ? -16.797 0.5 3.408 1 95.88 167 ALA B O 1
ATOM 2833 N N . GLN B 1 168 ? -15.172 -0.281 2.117 1 95 168 GLN B N 1
ATOM 2834 C CA . GLN B 1 168 ? -14.688 1.053 1.769 1 95 168 GLN B CA 1
ATOM 2835 C C . GLN B 1 168 ? -15.758 1.838 1.008 1 95 168 GLN B C 1
ATOM 2837 O O . GLN B 1 168 ? -15.977 3.02 1.282 1 95 168 GLN B O 1
ATOM 2842 N N . LEU B 1 169 ? -16.359 1.186 0.03 1 96.75 169 LEU B N 1
ATOM 2843 C CA . LEU B 1 169 ? -17.406 1.827 -0.756 1 96.75 169 LEU B CA 1
ATOM 2844 C C . LEU B 1 169 ? -18.547 2.307 0.141 1 96.75 169 LEU B C 1
ATOM 2846 O O . LEU B 1 169 ? -18.984 3.451 0.029 1 96.75 169 LEU B O 1
ATOM 2850 N N . LYS B 1 170 ? -18.953 1.442 0.999 1 97.25 170 LYS B N 1
ATOM 2851 C CA . LYS B 1 170 ? -20.016 1.808 1.926 1 97.25 170 LYS B CA 1
ATOM 2852 C C . LYS B 1 170 ? -19.609 2.998 2.791 1 97.25 170 LYS B C 1
ATOM 2854 O O . LYS B 1 170 ? -20.406 3.918 3 1 97.25 170 LYS B O 1
ATOM 2859 N N . TRP B 1 171 ? -18.438 2.973 3.322 1 95.75 171 TRP B N 1
ATOM 2860 C CA . TRP B 1 171 ? -17.938 4.062 4.148 1 95.75 171 TRP B CA 1
ATOM 2861 C C . TRP B 1 171 ? -17.922 5.371 3.369 1 95.75 171 TRP B C 1
ATOM 2863 O O . TRP B 1 171 ? -18.328 6.414 3.887 1 95.75 171 TRP B O 1
ATOM 2873 N N . LEU B 1 172 ? -17.453 5.348 2.148 1 96.12 172 LEU B N 1
ATOM 2874 C CA . LEU B 1 172 ? -17.406 6.531 1.297 1 96.12 172 LEU B CA 1
ATOM 2875 C C . LEU B 1 172 ? -18.797 7.086 1.041 1 96.12 172 LEU B C 1
ATOM 2877 O O . LEU B 1 172 ? -19.016 8.297 1.154 1 96.12 172 LEU B O 1
ATOM 2881 N N . GLU B 1 173 ? -19.688 6.223 0.694 1 97.25 173 GLU B N 1
ATOM 2882 C CA . GLU B 1 173 ? -21.062 6.621 0.413 1 97.25 173 GLU B CA 1
ATOM 2883 C C . GLU B 1 173 ? -21.719 7.211 1.652 1 97.25 173 GLU B C 1
ATOM 2885 O O . GLU B 1 173 ? -22.406 8.234 1.568 1 97.25 173 GLU B O 1
ATOM 2890 N N . ASP B 1 174 ? -21.531 6.559 2.812 1 95.94 174 ASP B N 1
ATOM 2891 C CA . ASP B 1 174 ? -22.078 7.062 4.07 1 95.94 174 ASP B CA 1
ATOM 2892 C C . ASP B 1 174 ? -21.5 8.438 4.406 1 95.94 174 ASP B C 1
ATOM 2894 O O . ASP B 1 174 ? -22.219 9.328 4.848 1 95.94 174 ASP B O 1
ATOM 2898 N N . THR B 1 175 ? -20.234 8.578 4.254 1 93.25 175 THR B N 1
ATOM 2899 C CA . THR B 1 175 ? -19.562 9.836 4.539 1 93.25 175 THR B CA 1
ATOM 2900 C C . THR B 1 175 ? -20.094 10.945 3.641 1 93.25 175 THR B C 1
ATOM 2902 O O . THR B 1 175 ? -20.359 12.055 4.105 1 93.25 175 THR B O 1
ATOM 2905 N N . LEU B 1 176 ? -20.234 10.664 2.355 1 93.62 176 LEU B N 1
ATOM 2906 C CA . LEU B 1 176 ? -20.766 11.641 1.408 1 93.62 176 LEU B CA 1
ATOM 2907 C C . LEU B 1 176 ? -22.188 12.039 1.772 1 93.62 176 LEU B C 1
ATOM 2909 O O . LEU B 1 176 ? -22.547 13.211 1.69 1 93.62 176 LEU B O 1
ATOM 2913 N N . ALA B 1 177 ? -22.969 11.117 2.229 1 93.69 177 ALA B N 1
ATOM 2914 C CA . ALA B 1 177 ? -24.375 11.352 2.57 1 93.69 177 ALA B CA 1
ATOM 2915 C C . ALA B 1 177 ? -24.484 12.25 3.801 1 93.69 177 ALA B C 1
ATOM 2917 O O . ALA B 1 177 ? -25.484 12.961 3.963 1 93.69 177 ALA B O 1
ATOM 2918 N N . GLU B 1 178 ? -23.5 12.18 4.719 1 87.69 178 GLU B N 1
ATOM 2919 C CA . GLU B 1 178 ? -23.531 12.953 5.953 1 87.69 178 GLU B CA 1
ATOM 2920 C C . GLU B 1 178 ? -23.047 14.391 5.715 1 87.69 178 GLU B C 1
ATOM 2922 O O . GLU B 1 178 ? -23.141 15.234 6.609 1 87.69 178 GLU B O 1
ATOM 2927 N N . MET B 1 179 ? -22.516 14.648 4.602 1 81.88 179 MET B N 1
ATOM 2928 C CA . MET B 1 179 ? -22.031 15.992 4.293 1 81.88 179 MET B CA 1
ATOM 2929 C C . MET B 1 179 ? -23.188 16.891 3.836 1 81.88 179 MET B C 1
ATOM 2931 O O . MET B 1 179 ? -23.234 18.062 4.188 1 81.88 179 MET B O 1
#

Organism: Streptococcus suis (strain BM407) (NCBI:txid568814)

Radius of gyration: 23.08 Å; Cα contacts (8 Å, |Δi|>4): 431; chains: 2; bounding box: 48×61×55 Å

Solvent-accessible surface area (backbone atoms only — not comparable to full-atom values): 19652 Å² total; per-residue (Å²): 125,78,80,76,76,57,63,64,47,52,52,45,39,52,40,62,71,64,72,47,74,41,34,67,65,56,51,53,50,44,40,58,70,72,34,35,81,36,38,70,73,63,76,81,55,52,59,63,48,51,54,50,35,38,74,70,51,29,30,45,79,41,63,34,89,97,34,75,85,42,52,28,33,37,75,31,74,61,28,49,50,50,38,54,51,56,63,61,52,64,79,89,64,77,60,74,36,56,36,64,67,50,50,47,36,41,64,37,32,54,78,80,43,82,53,52,61,59,44,42,52,47,49,42,52,52,48,49,54,50,44,53,50,48,52,52,48,45,53,72,59,47,74,46,73,63,44,32,53,65,29,27,26,39,48,53,46,52,53,48,51,45,52,52,45,51,53,50,44,50,52,43,54,53,53,56,70,73,105,126,78,80,76,76,57,63,63,48,51,51,46,41,52,39,61,72,64,72,47,73,40,33,66,64,55,51,52,49,44,41,59,72,71,34,36,81,35,38,72,72,63,78,80,53,53,58,62,48,50,55,51,34,39,72,70,51,29,27,46,80,41,64,34,87,98,34,75,87,42,53,29,33,38,76,30,74,61,28,50,51,51,38,55,51,56,62,62,52,63,81,90,67,76,61,76,35,54,35,65,68,50,52,46,35,42,64,38,32,53,78,80,45,80,53,53,61,60,44,42,52,46,49,42,53,52,47,50,54,50,45,54,51,47,51,52,48,47,53,71,61,48,74,45,71,65,45,32,54,64,30,27,25,40,48,53,46,51,52,48,51,46,51,52,45,50,52,50,42,50,50,42,54,53,53,56,72,72,104

Foldseek 3Di:
DPDDDCLLLLLLVVQVLVVDWDWLVRSLVCCVPQVVLPDDDDSVVSVVVVVVCCVVVQKPWDADVPGRVTIIIHGDPNVVVVNVVVVPDDDDDDDDDDDPLVVVVVPVDDLVPPCLLVSLVVVLVVLVVVLVVLVVVCCVQPVDPVSCVSPVVSNVVSVVSNVVSVVVNVVSVVSSVVD/DPDDDCLLLLLLVVQVLVVDWDWLVRSLVCCVPQVVLPDDDDSVVSVVVVVVCCVVVQKPWDADVPGRPTIIIHGDPNVVVVNVVVVPDDDDDDDDDDDPLVVVVVPVDDLVPPCLLVSLVVVLVVLVVVLVVLVVVCCVQPVDPVSCVSPVVSNVVSVVSNVVSVVVNVVSVVSSVVD